Protein AF-A0A2R6FRI7-F1 (afdb_monomer_lite)

Structure (mmCIF, N/CA/C/O backbone):
data_AF-A0A2R6FRI7-F1
#
_entry.id   AF-A0A2R6FRI7-F1
#
loop_
_atom_site.group_PDB
_atom_site.id
_atom_site.type_symbol
_atom_site.label_atom_id
_atom_site.label_alt_id
_atom_site.label_comp_id
_atom_site.label_asym_id
_atom_site.label_entity_id
_atom_site.label_seq_id
_atom_site.pdbx_PDB_ins_code
_atom_site.Cartn_x
_atom_site.Cartn_y
_atom_site.Cartn_z
_atom_site.occupancy
_atom_site.B_iso_or_equiv
_atom_site.auth_seq_id
_atom_site.auth_comp_id
_atom_site.auth_asym_id
_atom_site.auth_atom_id
_atom_site.pdbx_PDB_model_num
ATOM 1 N N . SER A 1 1 ? -1.379 -9.293 3.338 1.00 85.62 1 SER A N 1
ATOM 2 C CA . SER A 1 1 ? -1.883 -10.219 4.378 1.00 85.62 1 SER A CA 1
ATOM 3 C C . SER A 1 1 ? -1.896 -11.661 3.880 1.00 85.62 1 SER A C 1
ATOM 5 O O . SER A 1 1 ? -2.093 -11.879 2.683 1.00 85.62 1 SER A O 1
ATOM 7 N N . TYR A 1 2 ? -1.688 -12.625 4.781 1.00 93.94 2 TYR A N 1
ATOM 8 C CA . TYR A 1 2 ? -1.823 -14.070 4.531 1.00 93.94 2 TYR A CA 1
ATOM 9 C C . TYR A 1 2 ? -3.292 -14.485 4.316 1.00 93.94 2 TYR A C 1
ATOM 11 O O . TYR A 1 2 ? -4.184 -13.649 4.462 1.00 93.94 2 TYR A O 1
ATOM 19 N N . ALA A 1 3 ? -3.543 -15.723 3.876 1.00 95.88 3 ALA A N 1
ATOM 20 C CA . ALA A 1 3 ? -4.892 -16.208 3.560 1.00 95.88 3 ALA A CA 1
ATOM 21 C C . ALA A 1 3 ? -5.776 -16.358 4.810 1.00 95.88 3 ALA A C 1
ATOM 23 O O . ALA A 1 3 ? -6.921 -15.916 4.792 1.00 95.88 3 ALA A O 1
ATOM 24 N N . ASP A 1 4 ? -5.216 -16.870 5.902 1.00 96.69 4 ASP A N 1
ATOM 25 C CA . ASP A 1 4 ? -5.830 -16.929 7.233 1.00 96.69 4 ASP A CA 1
ATOM 26 C C . ASP A 1 4 ? -6.312 -15.554 7.728 1.00 96.69 4 ASP A C 1
ATOM 28 O O . ASP A 1 4 ? -7.434 -15.419 8.205 1.00 96.69 4 ASP A O 1
ATOM 32 N N . LEU A 1 5 ? -5.523 -14.496 7.533 1.00 96.38 5 LEU A N 1
ATOM 33 C CA . LEU A 1 5 ? -5.906 -13.144 7.930 1.00 96.38 5 LEU A CA 1
ATOM 34 C C . LEU A 1 5 ? -7.064 -12.607 7.078 1.00 96.38 5 LEU A C 1
ATOM 36 O O . LEU A 1 5 ? -7.923 -11.889 7.580 1.00 96.38 5 LEU A O 1
ATOM 40 N N . LYS A 1 6 ? -7.128 -12.975 5.792 1.00 97.75 6 LYS A N 1
ATOM 41 C CA . LYS A 1 6 ? -8.289 -12.649 4.945 1.00 97.75 6 LYS A CA 1
ATOM 42 C C . LYS A 1 6 ? -9.534 -13.401 5.402 1.00 97.75 6 LYS A C 1
ATOM 44 O O . LYS A 1 6 ? -10.616 -12.819 5.414 1.00 97.75 6 LYS A O 1
ATOM 49 N N . ALA A 1 7 ? -9.375 -14.669 5.775 1.00 97.94 7 ALA A N 1
ATOM 50 C CA . ALA A 1 7 ? -10.452 -15.479 6.321 1.00 97.94 7 ALA A CA 1
ATOM 51 C C . ALA A 1 7 ? -10.994 -14.871 7.622 1.00 97.94 7 ALA A C 1
ATOM 53 O O . ALA A 1 7 ? -12.198 -14.652 7.727 1.00 97.94 7 ALA A O 1
ATOM 54 N N . PHE A 1 8 ? -10.109 -14.471 8.539 1.00 97.19 8 PHE A N 1
ATOM 55 C CA . PHE A 1 8 ? -10.471 -13.750 9.760 1.00 97.19 8 PHE A CA 1
ATOM 56 C C . PHE A 1 8 ? -11.281 -12.478 9.463 1.00 97.19 8 PHE A C 1
ATOM 58 O O . PHE A 1 8 ? -12.346 -12.280 10.045 1.00 97.19 8 PHE A O 1
ATOM 65 N N . CYS A 1 9 ? -10.839 -11.639 8.514 1.00 96.62 9 CYS A N 1
ATOM 66 C CA . CYS A 1 9 ? -11.610 -10.460 8.104 1.00 96.62 9 CYS A CA 1
ATOM 67 C C . CYS A 1 9 ? -13.027 -10.839 7.642 1.00 96.62 9 CYS A C 1
ATOM 69 O O . CYS A 1 9 ? -13.987 -10.172 8.025 1.00 96.62 9 CYS A O 1
ATOM 71 N N . ALA A 1 10 ? -13.181 -11.916 6.862 1.00 96.62 10 ALA A N 1
ATOM 72 C CA . ALA A 1 10 ? -14.491 -12.369 6.399 1.00 96.62 10 ALA A CA 1
ATOM 73 C C . ALA A 1 10 ? -15.404 -12.821 7.550 1.00 96.62 10 ALA A C 1
ATOM 75 O O . ALA A 1 10 ? -16.587 -12.458 7.557 1.00 96.62 10 ALA A O 1
ATOM 76 N N . GLU A 1 11 ? -14.859 -13.580 8.506 1.00 96.75 11 GLU A N 1
ATOM 77 C CA . GLU A 1 11 ? -15.564 -14.077 9.697 1.00 96.75 11 GLU A CA 1
ATOM 78 C C . GLU A 1 11 ? -16.097 -12.942 10.572 1.00 96.75 11 GLU A C 1
ATOM 80 O O . GLU A 1 11 ? -17.202 -13.045 11.100 1.00 96.75 11 GLU A O 1
ATOM 85 N N . GLN A 1 12 ? -15.349 -11.840 10.675 1.00 95.62 12 GLN A N 1
ATOM 86 C CA . GLN A 1 12 ? -15.768 -10.643 11.411 1.00 95.62 12 GLN A CA 1
ATOM 87 C C . GLN A 1 12 ? -16.693 -9.717 10.596 1.00 95.62 12 GLN A C 1
ATOM 89 O O . GLN A 1 12 ? -16.981 -8.604 11.021 1.00 95.62 12 GLN A O 1
ATOM 94 N N . GLY A 1 13 ? -17.157 -10.142 9.414 1.00 95.19 13 GLY A N 1
ATOM 95 C CA . GLY A 1 13 ? -18.029 -9.337 8.544 1.00 95.19 13 GLY A CA 1
ATOM 96 C C . GLY A 1 13 ? -17.303 -8.292 7.686 1.00 95.19 13 GLY A C 1
ATOM 97 O O . GLY A 1 13 ? -17.941 -7.641 6.858 1.00 95.19 13 GLY A O 1
ATOM 98 N N . GLY A 1 14 ? -15.981 -8.178 7.822 1.00 96.25 14 GLY A N 1
ATOM 99 C CA . GLY A 1 14 ? -15.129 -7.267 7.063 1.00 96.25 14 GLY A CA 1
ATOM 100 C C . GLY A 1 14 ? -14.728 -7.788 5.679 1.00 96.25 14 GLY A C 1
ATOM 101 O O . GLY A 1 14 ? -15.308 -8.733 5.133 1.00 96.25 14 GLY A O 1
ATOM 102 N N . LEU A 1 15 ? -13.713 -7.152 5.098 1.00 97.19 15 LEU A N 1
ATOM 103 C CA . LEU A 1 15 ? -13.219 -7.413 3.744 1.00 97.19 15 LEU A CA 1
ATOM 104 C C . LEU A 1 15 ? -11.714 -7.137 3.636 1.00 97.19 15 LEU A C 1
ATOM 106 O O . LEU A 1 15 ? -11.086 -6.677 4.588 1.00 97.19 15 LEU A O 1
ATOM 110 N N . VAL A 1 16 ? -11.124 -7.444 2.480 1.00 97.75 16 VAL A N 1
ATOM 111 C CA . VAL A 1 16 ? -9.744 -7.041 2.153 1.00 97.75 16 VAL A CA 1
ATOM 112 C C . VAL A 1 16 ? -9.738 -5.731 1.379 1.00 97.75 16 VAL A C 1
ATOM 114 O O . VAL A 1 16 ? -10.709 -5.410 0.718 1.00 97.75 16 VAL A O 1
ATOM 117 N N . CYS A 1 17 ? -8.641 -4.986 1.393 1.00 97.38 17 CYS A N 1
ATOM 118 C CA . CYS A 1 17 ? -8.491 -3.814 0.534 1.00 97.38 17 CYS A CA 1
ATOM 119 C C . CYS A 1 17 ? -7.072 -3.720 -0.027 1.00 97.38 17 CYS A C 1
ATOM 121 O O . CYS A 1 17 ? -6.171 -4.473 0.357 1.00 97.38 17 CYS A O 1
ATOM 123 N N . THR A 1 18 ? -6.888 -2.792 -0.955 1.00 96.62 18 THR A N 1
ATOM 124 C CA . THR A 1 18 ? -5.591 -2.352 -1.461 1.00 96.62 18 THR A CA 1
ATOM 125 C C . THR A 1 18 ? -5.450 -0.847 -1.239 1.00 96.62 18 THR A C 1
ATOM 127 O O . THR A 1 18 ? -6.415 -0.149 -0.908 1.00 96.62 18 THR A O 1
ATOM 130 N N . SER A 1 19 ? -4.259 -0.305 -1.495 1.00 94.62 19 SER A N 1
ATOM 131 C CA . SER A 1 19 ? -4.020 1.139 -1.413 1.00 94.62 19 SER A CA 1
ATOM 132 C C . SER A 1 19 ? -4.909 1.977 -2.346 1.00 94.62 19 SER A C 1
ATOM 134 O O . SER A 1 19 ? -5.065 3.173 -2.119 1.00 94.62 19 SER A O 1
ATOM 136 N N . SER A 1 20 ? -5.539 1.381 -3.368 1.00 94.69 20 SER A N 1
ATOM 137 C CA . SER A 1 20 ? -6.455 2.094 -4.268 1.00 94.69 20 SER A CA 1
ATOM 138 C C . SER A 1 20 ? -7.886 2.226 -3.732 1.00 94.69 20 SER A C 1
ATOM 140 O O . SER A 1 20 ? -8.596 3.141 -4.148 1.00 94.69 20 SER A O 1
ATOM 142 N N . ASN A 1 21 ? -8.338 1.348 -2.828 1.00 96.06 21 ASN A N 1
ATOM 143 C CA . ASN A 1 21 ? -9.731 1.321 -2.353 1.00 96.06 21 ASN A CA 1
ATOM 144 C C . ASN A 1 21 ? -9.902 1.288 -0.822 1.00 96.06 21 ASN A C 1
ATOM 146 O O . ASN A 1 21 ? -11.026 1.133 -0.357 1.00 96.06 21 ASN A O 1
ATOM 150 N N . ALA A 1 22 ? -8.840 1.505 -0.037 1.00 97.12 22 ALA A N 1
ATOM 151 C CA . ALA A 1 22 ? -8.907 1.513 1.432 1.00 97.12 22 ALA A CA 1
ATOM 152 C C . ALA A 1 22 ? -9.998 2.445 2.009 1.00 97.12 22 ALA A C 1
ATOM 154 O O . ALA A 1 22 ? -10.731 2.045 2.905 1.00 97.12 22 ALA A O 1
ATOM 155 N N . HIS A 1 23 ? -10.186 3.644 1.448 1.00 95.88 23 HIS A N 1
ATOM 156 C CA . HIS A 1 23 ? -11.265 4.561 1.858 1.00 95.88 23 HIS A CA 1
ATOM 157 C C . HIS A 1 23 ? -12.670 3.949 1.729 1.00 95.88 23 HIS A C 1
ATOM 159 O O . HIS A 1 23 ? -13.472 4.070 2.647 1.00 95.88 23 HIS A O 1
ATOM 165 N N . LYS A 1 24 ? -12.944 3.210 0.647 1.00 97.12 24 LYS A N 1
ATOM 166 C CA . LYS A 1 24 ? -14.218 2.495 0.481 1.00 97.12 24 LYS A CA 1
ATOM 167 C C . LYS A 1 24 ? -14.375 1.353 1.482 1.00 97.12 24 LYS A C 1
ATOM 169 O O . LYS A 1 24 ? -15.483 1.043 1.899 1.00 97.12 24 LYS A O 1
ATOM 174 N N . ALA A 1 25 ? -13.270 0.715 1.870 1.00 97.12 25 ALA A N 1
ATOM 175 C CA . ALA A 1 25 ? -13.287 -0.320 2.899 1.00 97.12 25 ALA A CA 1
ATOM 176 C C . ALA A 1 25 ? -13.675 0.249 4.273 1.00 97.12 25 ALA A C 1
ATOM 178 O O . ALA A 1 25 ? -14.418 -0.401 5.004 1.00 97.12 25 ALA A O 1
ATOM 179 N N . PHE A 1 26 ? -13.216 1.463 4.601 1.00 96.88 26 PHE A N 1
ATOM 180 C CA . PHE A 1 26 ? -13.638 2.182 5.807 1.00 96.88 26 PHE A CA 1
ATOM 181 C C . PHE A 1 26 ? -15.126 2.537 5.735 1.00 96.88 26 PHE A C 1
ATOM 183 O O . PHE A 1 26 ? -15.857 2.242 6.675 1.00 96.88 26 PHE A O 1
ATOM 190 N N . GLU A 1 27 ? -15.589 3.094 4.610 1.00 95.69 27 GLU A N 1
ATOM 191 C CA . GLU A 1 27 ? -17.014 3.387 4.381 1.00 95.69 27 GLU A CA 1
ATOM 192 C C . GLU A 1 27 ? -17.881 2.133 4.595 1.00 95.69 27 GLU A C 1
ATOM 194 O O . GLU A 1 27 ? -18.802 2.153 5.409 1.00 95.69 27 GLU A O 1
ATOM 199 N N . TYR A 1 28 ? -17.524 1.007 3.965 1.00 95.88 28 TYR A N 1
ATOM 200 C CA . TYR A 1 28 ? -18.208 -0.276 4.157 1.00 95.88 28 TYR A CA 1
ATOM 201 C C . TYR A 1 28 ? -18.225 -0.714 5.629 1.00 95.88 28 TYR A C 1
ATOM 203 O O . TYR A 1 28 ? -19.250 -1.176 6.135 1.00 95.88 28 TYR A O 1
ATOM 211 N N . ALA A 1 29 ? -17.093 -0.598 6.326 1.00 95.38 29 ALA A N 1
ATOM 212 C CA . ALA A 1 29 ? -16.977 -1.046 7.707 1.00 95.38 29 ALA A CA 1
ATOM 213 C C . ALA A 1 29 ? -17.863 -0.225 8.658 1.00 95.38 29 ALA A C 1
ATOM 215 O O . ALA A 1 29 ? -18.498 -0.809 9.531 1.00 95.38 29 ALA A O 1
ATOM 216 N N . PHE A 1 30 ? -17.989 1.088 8.445 1.00 94.75 30 PHE A N 1
ATOM 217 C CA . PHE A 1 30 ? -18.886 1.947 9.228 1.00 94.75 30 PHE A CA 1
ATOM 218 C C . PHE A 1 30 ? -20.366 1.814 8.847 1.00 94.75 30 PHE A C 1
ATOM 220 O O . PHE A 1 30 ? -21.244 2.094 9.661 1.00 94.75 30 PHE A O 1
ATOM 227 N N . GLU A 1 31 ? -20.677 1.377 7.626 1.00 93.75 31 GLU A N 1
ATOM 228 C CA . GLU A 1 31 ? -22.057 1.069 7.232 1.00 93.75 31 GLU A CA 1
ATOM 229 C C . GLU A 1 31 ? -22.556 -0.263 7.809 1.00 93.75 31 GLU A C 1
ATOM 231 O O . GLU A 1 31 ? -23.760 -0.446 8.011 1.00 93.75 31 GLU A O 1
ATOM 236 N N . THR A 1 32 ? -21.645 -1.209 8.048 1.00 91.06 32 THR A N 1
ATOM 237 C CA . THR A 1 32 ? -21.980 -2.597 8.407 1.00 91.06 32 THR A CA 1
ATOM 238 C C . THR A 1 32 ? -21.638 -2.971 9.847 1.00 91.06 32 THR A C 1
ATOM 240 O O . THR A 1 32 ? -22.176 -3.959 10.354 1.00 91.06 32 THR A O 1
ATOM 243 N N . GLY A 1 33 ? -20.792 -2.193 10.519 1.00 89.44 33 GLY A N 1
ATOM 244 C CA . GLY A 1 33 ? -20.340 -2.427 11.884 1.00 89.44 33 GLY A CA 1
ATOM 245 C C . GLY A 1 33 ? -20.108 -1.131 12.659 1.00 89.44 33 GLY A C 1
ATOM 246 O O . GLY A 1 33 ? -20.427 -0.041 12.195 1.00 89.44 33 GLY A O 1
ATOM 247 N N . ASP A 1 34 ? -19.567 -1.274 13.870 1.00 87.25 34 ASP A N 1
ATOM 248 C CA . ASP A 1 34 ? -19.393 -0.151 14.799 1.00 87.25 34 ASP A CA 1
ATOM 249 C C . ASP A 1 34 ? -17.991 0.478 14.737 1.00 87.25 34 ASP A C 1
ATOM 251 O O . ASP A 1 34 ? -17.830 1.641 15.091 1.00 87.25 34 ASP A O 1
ATOM 255 N N . LYS A 1 35 ? -16.963 -0.297 14.351 1.00 93.56 35 LYS A N 1
ATOM 256 C CA . LYS A 1 35 ? -15.542 0.093 14.413 1.00 93.56 35 LYS A CA 1
ATOM 257 C C . LYS A 1 35 ? -14.728 -0.552 13.295 1.00 93.56 35 LYS A C 1
ATOM 259 O O . LYS A 1 35 ? -15.090 -1.614 12.786 1.00 93.56 35 LYS A O 1
ATOM 264 N N . VAL A 1 36 ? -13.585 0.046 12.974 1.00 97.12 36 VAL A N 1
ATOM 265 C CA . VAL A 1 36 ? -12.616 -0.464 11.997 1.00 97.12 36 VAL A CA 1
ATOM 266 C C . VAL A 1 36 ? -11.398 -1.015 12.726 1.00 97.12 36 VAL A C 1
ATOM 268 O O . VAL A 1 36 ? -10.704 -0.273 13.406 1.00 97.12 36 VAL A O 1
ATOM 271 N N . LEU A 1 37 ? -11.089 -2.300 12.542 1.00 96.94 37 LEU A N 1
ATOM 272 C CA . LEU A 1 37 ? -9.759 -2.847 12.828 1.00 96.94 37 LEU A CA 1
ATOM 273 C C . LEU A 1 37 ? -8.996 -2.970 11.506 1.00 96.94 37 LEU A C 1
ATOM 275 O O . LEU A 1 37 ? -9.323 -3.825 10.680 1.00 96.94 37 LEU A O 1
ATOM 279 N N . PHE A 1 38 ? -7.996 -2.116 11.297 1.00 97.81 38 PHE A N 1
ATOM 280 C CA . PHE A 1 38 ? -7.230 -2.049 10.057 1.00 97.81 38 PHE A CA 1
ATOM 281 C C . PHE A 1 38 ? -5.863 -2.719 10.194 1.00 97.81 38 PHE A C 1
ATOM 283 O O . PHE A 1 38 ? -5.101 -2.450 11.123 1.00 97.81 38 PHE A O 1
ATOM 290 N N . LEU A 1 39 ? -5.557 -3.608 9.249 1.00 96.50 39 LEU A N 1
ATOM 291 C CA . LEU A 1 39 ? -4.407 -4.505 9.294 1.00 96.50 39 LEU A CA 1
ATOM 292 C C . LEU A 1 39 ? -3.769 -4.656 7.900 1.00 96.50 39 LEU A C 1
ATOM 294 O O . LEU A 1 39 ? -4.490 -4.728 6.903 1.00 96.50 39 LEU A O 1
ATOM 298 N N . PRO A 1 40 ? -2.447 -4.884 7.802 1.00 95.88 40 PRO A N 1
ATOM 299 C CA . PRO A 1 40 ? -1.453 -4.737 8.862 1.00 95.88 40 PRO A CA 1
ATOM 300 C C . PRO A 1 40 ? -0.779 -3.357 8.857 1.00 95.88 40 PRO A C 1
ATOM 302 O O . PRO A 1 40 ? 0.026 -3.116 9.739 1.00 95.88 40 PRO A O 1
ATOM 305 N N . ASP A 1 41 ? -1.014 -2.520 7.842 1.00 97.38 41 ASP A N 1
ATOM 306 C CA . ASP A 1 41 ? -0.236 -1.300 7.607 1.00 97.38 41 ASP A CA 1
ATOM 307 C C . ASP A 1 41 ? -0.901 -0.080 8.255 1.00 97.38 41 ASP A C 1
ATOM 309 O O . ASP A 1 41 ? -1.962 0.373 7.810 1.00 97.38 41 ASP A O 1
ATOM 313 N N . LYS A 1 42 ? -0.280 0.443 9.314 1.00 97.62 42 LYS A N 1
ATOM 314 C CA . LYS A 1 42 ? -0.788 1.589 10.062 1.00 97.62 42 LYS A CA 1
ATOM 315 C C . LYS A 1 42 ? -0.773 2.873 9.255 1.00 97.62 42 LYS A C 1
ATOM 317 O O . LYS A 1 42 ? -1.719 3.636 9.365 1.00 97.62 42 LYS A O 1
ATOM 322 N N . HIS A 1 43 ? 0.225 3.088 8.400 1.00 98.31 43 HIS A N 1
ATOM 323 C CA . HIS A 1 43 ? 0.335 4.323 7.620 1.00 98.31 43 HIS A CA 1
ATOM 324 C C . HIS A 1 43 ? -0.771 4.412 6.580 1.00 98.31 43 HIS A C 1
ATOM 326 O O . HIS A 1 43 ? -1.414 5.449 6.444 1.00 98.31 43 HIS A O 1
ATOM 332 N N . LEU A 1 44 ? -1.072 3.311 5.888 1.00 98.31 44 LEU A N 1
ATOM 333 C CA . LEU A 1 44 ? -2.209 3.267 4.975 1.00 98.31 44 LEU A CA 1
ATOM 334 C C . LEU A 1 44 ? -3.527 3.524 5.716 1.00 98.31 44 LEU A C 1
ATOM 336 O O . LEU A 1 44 ? -4.380 4.251 5.203 1.00 98.31 44 LEU A O 1
ATOM 340 N N . GLY A 1 45 ? -3.696 2.945 6.907 1.00 98.12 45 GLY A N 1
ATOM 341 C CA . GLY A 1 45 ? -4.875 3.166 7.741 1.00 98.12 45 GLY A CA 1
ATOM 342 C C . GLY A 1 45 ? -4.999 4.614 8.224 1.00 98.12 45 GLY A C 1
ATOM 343 O O . GLY A 1 45 ? -6.050 5.225 8.047 1.00 98.12 45 GLY A O 1
ATOM 344 N N . GLU A 1 46 ? -3.916 5.186 8.746 1.00 98.44 46 GLU A N 1
ATOM 345 C CA . GLU A 1 46 ? -3.822 6.571 9.210 1.00 98.44 46 GLU A CA 1
ATOM 346 C C . GLU A 1 46 ? -4.115 7.547 8.068 1.00 98.44 46 GLU A C 1
ATOM 348 O O . GLU A 1 46 ? -5.033 8.360 8.156 1.00 98.44 46 GLU A O 1
ATOM 353 N N . ASN A 1 47 ? -3.415 7.422 6.940 1.00 98.25 47 ASN A N 1
ATOM 354 C CA . ASN A 1 47 ? -3.627 8.287 5.781 1.00 98.25 47 ASN A CA 1
ATOM 355 C C . ASN A 1 47 ? -5.046 8.151 5.199 1.00 98.25 47 ASN A C 1
ATOM 357 O O . ASN A 1 47 ? -5.595 9.117 4.662 1.00 98.25 47 ASN A O 1
ATOM 361 N N . THR A 1 48 ? -5.665 6.973 5.319 1.00 97.94 48 THR A N 1
ATOM 362 C CA . THR A 1 48 ? -7.071 6.769 4.942 1.00 97.94 48 THR A CA 1
ATOM 363 C C . THR A 1 48 ? -8.018 7.487 5.904 1.00 97.94 48 THR A C 1
ATOM 365 O O . THR A 1 48 ? -8.943 8.156 5.446 1.00 97.94 48 THR A O 1
ATOM 368 N N . ALA A 1 49 ? -7.771 7.415 7.211 1.00 97.81 49 ALA A N 1
ATOM 369 C CA . ALA A 1 49 ? -8.552 8.119 8.224 1.00 97.81 49 ALA A CA 1
ATOM 370 C C . ALA A 1 49 ? -8.466 9.647 8.056 1.00 97.81 49 ALA A C 1
ATOM 372 O O . ALA A 1 49 ? -9.501 10.311 8.016 1.00 97.81 49 ALA A O 1
ATOM 373 N N . TYR A 1 50 ? -7.269 10.195 7.820 1.00 97.44 50 TYR A N 1
ATOM 374 C CA . TYR A 1 50 ? -7.079 11.615 7.486 1.00 97.44 50 TYR A CA 1
ATOM 375 C C . TYR A 1 50 ? -7.862 12.033 6.236 1.00 97.44 50 TYR A C 1
ATOM 377 O O . TYR A 1 50 ? -8.480 13.096 6.200 1.00 97.44 50 TYR A O 1
ATOM 385 N N . ARG A 1 51 ? -7.884 11.191 5.195 1.00 95.00 51 ARG A N 1
ATOM 386 C CA . ARG A 1 51 ? -8.664 11.462 3.977 1.00 95.00 51 ARG A CA 1
ATOM 387 C C . ARG A 1 51 ? -10.171 11.550 4.251 1.00 95.00 51 ARG A C 1
ATOM 389 O O . ARG A 1 51 ? -10.871 12.254 3.523 1.00 95.00 51 ARG A O 1
ATOM 396 N N . LEU A 1 52 ? -10.659 10.830 5.256 1.00 95.44 52 LEU A N 1
ATOM 397 C CA . LEU A 1 52 ? -12.064 10.815 5.662 1.00 95.44 52 LEU A CA 1
ATOM 398 C C . LEU A 1 52 ? -12.387 11.844 6.761 1.00 95.44 52 LEU A C 1
ATOM 400 O O . LEU A 1 52 ? -13.557 11.993 7.105 1.00 95.44 52 LEU A O 1
ATOM 404 N N . GLY A 1 53 ? -11.391 12.578 7.274 1.00 96.56 53 GLY A N 1
ATOM 405 C CA . GLY A 1 53 ? -11.561 13.529 8.378 1.00 96.56 53 GLY A CA 1
ATOM 406 C C . GLY A 1 53 ? -11.843 12.847 9.720 1.00 96.56 53 GLY A C 1
ATOM 407 O O . GLY A 1 53 ? -12.683 13.323 10.482 1.00 96.56 53 GLY A O 1
ATOM 408 N N . MET A 1 54 ? -11.226 11.684 9.950 1.00 96.56 54 MET A N 1
ATOM 409 C CA . MET A 1 54 ? -11.396 10.847 11.144 1.00 96.56 54 MET A CA 1
ATOM 410 C C . MET A 1 54 ? -10.079 10.659 11.912 1.00 96.56 54 MET A C 1
ATOM 412 O O . MET A 1 54 ? -9.882 9.648 12.578 1.00 96.56 54 MET A O 1
ATOM 416 N N . GLU A 1 55 ? -9.147 11.602 11.794 1.00 96.38 55 GLU A N 1
ATOM 417 C CA . GLU A 1 55 ? -7.826 11.530 12.425 1.00 96.38 55 GLU A CA 1
ATOM 418 C C . GLU A 1 55 ? -7.877 11.462 13.959 1.00 96.38 55 GLU A C 1
ATOM 420 O O . GLU A 1 55 ? -7.053 10.788 14.574 1.00 96.38 55 GLU A O 1
ATOM 425 N N . ASP A 1 56 ? -8.881 12.093 14.571 1.00 97.12 56 ASP A N 1
ATOM 426 C CA . ASP A 1 56 ? -9.078 12.096 16.024 1.00 97.12 56 ASP A CA 1
ATOM 427 C C . ASP A 1 56 ? -9.627 10.756 16.557 1.00 97.12 56 ASP A C 1
ATOM 429 O O . ASP A 1 56 ? -9.614 10.524 17.763 1.00 97.12 56 ASP A O 1
ATOM 433 N N . GLU A 1 57 ? -10.082 9.865 15.669 1.00 96.81 57 GLU A N 1
ATOM 434 C CA . GLU A 1 57 ? -10.695 8.572 16.003 1.00 96.81 57 GLU A CA 1
ATOM 435 C C . GLU A 1 57 ? -9.712 7.396 15.888 1.00 96.81 57 GLU A C 1
ATOM 437 O O . GLU A 1 57 ? -10.120 6.233 15.847 1.00 96.81 57 GLU A O 1
ATOM 442 N N . ILE A 1 58 ? -8.411 7.678 15.786 1.00 97.69 58 ILE A N 1
ATOM 443 C CA . ILE A 1 58 ? -7.370 6.672 15.569 1.00 97.69 58 ILE A CA 1
ATOM 444 C C . ILE A 1 58 ? -6.758 6.205 16.896 1.00 97.69 58 ILE A C 1
ATOM 446 O O . ILE A 1 58 ? -6.283 6.996 17.711 1.00 97.69 58 ILE A O 1
ATOM 450 N N . ALA A 1 59 ? -6.626 4.888 17.057 1.00 97.25 59 ALA A N 1
ATOM 451 C CA . ALA A 1 59 ? -5.724 4.278 18.024 1.00 97.25 59 ALA A CA 1
ATOM 452 C C . ALA A 1 59 ? -4.830 3.217 17.382 1.00 97.25 59 ALA A C 1
ATOM 454 O O . ALA A 1 59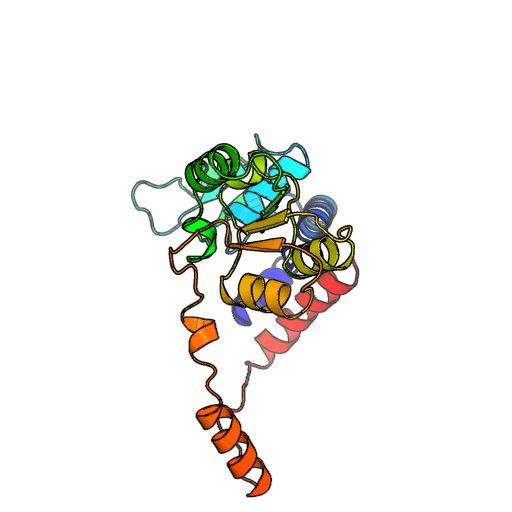 ? -5.306 2.206 16.873 1.00 97.25 59 ALA A O 1
ATOM 455 N N . GLU A 1 60 ? -3.517 3.417 17.475 1.00 96.44 60 GLU A N 1
ATOM 456 C CA . GLU A 1 60 ? -2.537 2.370 17.188 1.00 96.44 60 GLU A CA 1
ATOM 457 C C . GLU A 1 60 ? -2.550 1.299 18.290 1.00 96.44 60 GLU A C 1
ATOM 459 O O . GLU A 1 60 ? -2.664 1.619 19.482 1.00 96.44 60 GLU A O 1
ATOM 464 N N . TRP A 1 61 ? -2.435 0.035 17.885 1.00 96.50 61 TRP A N 1
ATOM 465 C CA . TRP A 1 61 ? -2.419 -1.119 18.770 1.00 96.50 61 TRP A CA 1
ATOM 466 C C . TRP A 1 61 ? -1.301 -2.097 18.411 1.00 96.50 61 TRP A C 1
ATOM 468 O O . TRP A 1 61 ? -1.313 -2.720 17.345 1.00 96.50 61 TRP A O 1
ATOM 478 N N . ASP A 1 62 ? -0.379 -2.267 19.358 1.00 95.44 62 ASP A N 1
ATOM 479 C CA . ASP A 1 62 ? 0.592 -3.354 19.402 1.00 95.44 62 ASP A CA 1
ATOM 480 C C . ASP A 1 62 ? 0.216 -4.300 20.562 1.00 95.44 62 ASP A C 1
ATOM 482 O O . ASP A 1 62 ? 0.383 -3.938 21.730 1.00 95.44 62 ASP A O 1
ATOM 486 N N . PRO A 1 63 ? -0.300 -5.513 20.291 1.00 90.69 63 PRO A N 1
ATOM 487 C CA . PRO A 1 63 ? -0.630 -6.475 21.343 1.00 90.69 63 PRO A CA 1
ATOM 488 C C . PRO A 1 63 ? 0.601 -7.113 22.008 1.00 90.69 63 PRO A C 1
ATOM 490 O O . PRO A 1 63 ? 0.448 -7.894 22.951 1.00 90.69 63 PRO A O 1
ATOM 493 N N . TRP A 1 64 ? 1.805 -6.858 21.495 1.00 93.19 64 TRP A N 1
ATOM 494 C CA . TRP A 1 64 ? 3.062 -7.409 21.993 1.00 93.19 64 TRP A CA 1
ATOM 495 C C . TRP A 1 64 ? 3.891 -6.407 22.796 1.00 93.19 64 TRP A C 1
ATOM 497 O O . TRP A 1 64 ? 4.841 -6.839 23.457 1.00 93.19 64 TRP A O 1
ATOM 507 N N . ASP A 1 65 ? 3.532 -5.122 22.789 1.00 94.00 65 ASP A N 1
ATOM 508 C CA . ASP A 1 65 ? 4.163 -4.110 23.631 1.00 94.00 65 ASP A CA 1
ATOM 509 C C . ASP A 1 65 ? 3.645 -4.215 25.080 1.00 94.00 65 ASP A C 1
ATOM 511 O O . ASP A 1 65 ? 2.480 -3.912 25.348 1.00 94.00 65 ASP A O 1
ATOM 515 N N . PRO A 1 66 ? 4.482 -4.626 26.056 1.00 90.56 66 PRO A N 1
ATOM 516 C CA . PRO A 1 66 ? 4.069 -4.701 27.456 1.00 90.56 66 PRO A CA 1
ATOM 517 C C . PRO A 1 66 ? 3.807 -3.328 28.095 1.00 90.56 66 PRO A C 1
ATOM 519 O O . PRO A 1 66 ? 3.233 -3.279 29.182 1.00 90.56 66 PRO A O 1
ATOM 522 N N . GLU A 1 67 ? 4.267 -2.239 27.474 1.00 93.38 67 GLU A N 1
ATOM 523 C CA . GLU A 1 67 ? 4.018 -0.856 27.894 1.00 93.38 67 GLU A CA 1
ATOM 524 C C . GLU A 1 67 ? 2.931 -0.179 27.032 1.00 93.38 67 GLU A C 1
ATOM 526 O O . GLU A 1 67 ? 2.620 0.996 27.245 1.00 93.38 67 GLU A O 1
ATOM 531 N N . GLY A 1 68 ? 2.342 -0.926 26.089 1.00 90.06 68 GLY A N 1
ATOM 532 C CA . GLY A 1 68 ? 1.323 -0.465 25.154 1.00 90.06 68 GLY A CA 1
ATOM 533 C C . GLY A 1 68 ? -0.069 -0.310 25.775 1.00 90.06 68 GLY A C 1
ATOM 534 O O . GLY A 1 68 ? -0.315 -0.624 26.940 1.00 90.06 68 GLY A O 1
ATOM 535 N N . LYS A 1 69 ? -1.011 0.194 24.969 1.00 92.44 69 LYS A N 1
ATOM 536 C CA . LYS A 1 69 ? -2.413 0.366 25.377 1.00 92.44 69 LYS A CA 1
ATOM 537 C C . LYS A 1 69 ? -3.107 -0.989 25.517 1.00 92.44 69 LYS A C 1
ATOM 539 O O . LYS A 1 69 ? -3.011 -1.842 24.632 1.00 92.44 69 LYS A O 1
ATOM 544 N N . GLU A 1 70 ? -3.897 -1.151 26.574 1.00 93.25 70 GLU A N 1
ATOM 545 C CA . GLU A 1 70 ? -4.763 -2.319 26.721 1.00 93.25 70 GLU A CA 1
ATOM 546 C C . GLU A 1 70 ? -5.868 -2.311 25.655 1.00 93.25 70 GLU A C 1
ATOM 548 O O . GLU A 1 70 ? -6.376 -1.257 25.262 1.00 93.25 70 GLU A O 1
ATOM 553 N N . ALA A 1 71 ? -6.320 -3.496 25.232 1.00 92.25 71 ALA A N 1
ATOM 554 C CA . ALA A 1 71 ? -7.367 -3.613 24.212 1.00 92.25 71 ALA A CA 1
ATOM 555 C C . ALA A 1 71 ? -8.650 -2.847 24.590 1.00 92.25 71 ALA A C 1
ATOM 557 O O . ALA A 1 71 ? -9.325 -2.312 23.718 1.00 92.25 71 ALA A O 1
ATOM 558 N N . ALA A 1 72 ? -8.969 -2.760 25.887 1.00 94.00 72 ALA A N 1
ATOM 559 C CA . ALA A 1 72 ? -10.126 -2.020 26.387 1.00 94.00 72 ALA A CA 1
ATOM 560 C C . ALA A 1 72 ? -10.019 -0.495 26.192 1.00 94.00 72 ALA A C 1
ATOM 562 O O . ALA A 1 72 ? -11.049 0.152 26.048 1.00 94.00 72 ALA A O 1
ATOM 563 N N . GLU A 1 73 ? -8.806 0.063 26.182 1.00 94.31 73 GLU A N 1
ATOM 564 C CA . GLU A 1 73 ? -8.556 1.494 25.950 1.00 94.31 73 GLU A CA 1
ATOM 565 C C . GLU A 1 73 ? -8.557 1.810 24.451 1.00 94.31 73 GLU A C 1
ATOM 567 O O . GLU A 1 73 ? -9.108 2.810 24.003 1.00 94.31 73 GLU A O 1
ATOM 572 N N . VAL A 1 74 ? -7.965 0.927 23.645 1.00 94.56 74 VAL A N 1
ATOM 573 C CA . VAL A 1 74 ? -7.874 1.097 22.190 1.00 94.56 74 VAL A CA 1
ATOM 574 C C . VAL A 1 74 ? -9.261 1.157 21.548 1.00 94.56 74 VAL A C 1
ATOM 576 O O . VAL A 1 74 ? -9.518 2.041 20.731 1.00 94.56 74 VAL A O 1
ATOM 579 N N . VAL A 1 75 ? -10.171 0.265 21.957 1.00 94.31 75 VAL A N 1
ATOM 580 C CA . VAL A 1 75 ? -11.537 0.186 21.409 1.00 94.31 75 VAL A CA 1
ATOM 581 C C . VAL A 1 75 ? -12.437 1.356 21.809 1.00 94.31 75 VAL A C 1
ATOM 583 O O . VAL A 1 75 ? -13.583 1.399 21.370 1.00 94.31 75 VAL A O 1
ATOM 586 N N . GLU A 1 76 ? -11.970 2.311 22.618 1.00 95.62 76 GLU A N 1
ATOM 587 C CA . GLU A 1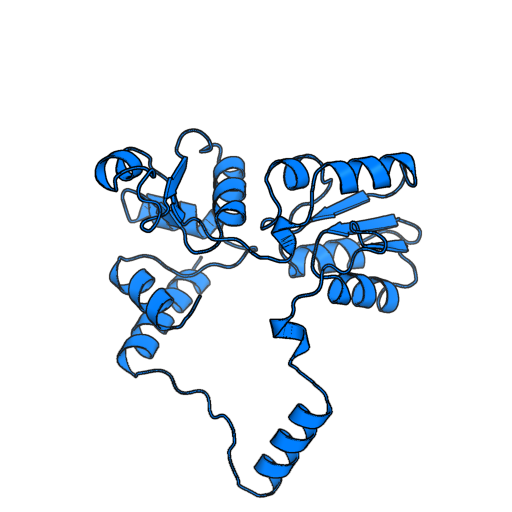 76 ? -12.700 3.570 22.815 1.00 95.62 76 GLU A CA 1
ATOM 588 C C . GLU A 1 76 ? -12.741 4.404 21.523 1.00 95.62 76 GLU A C 1
ATOM 590 O O . GLU A 1 76 ? -13.707 5.129 21.311 1.00 95.62 76 GLU A O 1
ATOM 595 N N . ASN A 1 77 ? -11.765 4.219 20.629 1.00 96.94 77 ASN A N 1
ATOM 596 C CA . ASN A 1 77 ? -11.659 4.898 19.336 1.00 96.94 77 ASN A CA 1
ATOM 597 C C . ASN A 1 77 ? -12.354 4.094 18.230 1.00 96.94 77 ASN A C 1
ATOM 599 O O . ASN A 1 77 ? -12.514 2.872 18.348 1.00 96.94 77 ASN A O 1
ATOM 603 N N . ASP A 1 78 ? -12.801 4.754 17.166 1.00 97.19 78 ASP A N 1
ATOM 604 C CA . ASP A 1 78 ? -13.537 4.092 16.082 1.00 97.19 78 ASP A CA 1
ATOM 605 C C . ASP A 1 78 ? -12.635 3.399 15.054 1.00 97.19 78 ASP A C 1
ATOM 607 O O . ASP A 1 78 ? -13.082 2.472 14.371 1.00 97.19 78 ASP A O 1
ATOM 611 N N . ILE A 1 79 ? -11.359 3.783 14.980 1.00 98.19 79 ILE A N 1
ATOM 612 C CA . ILE A 1 79 ? -10.368 3.217 14.064 1.00 98.19 79 ILE A CA 1
ATOM 613 C C . ILE A 1 79 ? -9.189 2.678 14.871 1.00 98.19 79 ILE A C 1
ATOM 615 O O . ILE A 1 79 ? -8.398 3.419 15.447 1.00 98.19 79 ILE A O 1
ATOM 619 N N . VAL A 1 80 ? -9.035 1.360 14.867 1.00 97.88 80 VAL A N 1
ATOM 620 C CA . VAL A 1 80 ? -7.911 0.653 15.472 1.00 97.88 80 VAL A CA 1
ATOM 621 C C . VAL A 1 80 ? -6.925 0.258 14.382 1.00 97.88 80 VAL A C 1
ATOM 623 O O . VAL A 1 80 ? -7.254 -0.532 13.497 1.00 97.88 80 VAL A O 1
ATOM 626 N N . LEU A 1 81 ? -5.710 0.791 14.448 1.00 97.94 81 LEU A N 1
ATOM 627 C CA . LEU A 1 81 ? -4.633 0.498 13.508 1.00 97.94 81 LEU A CA 1
ATOM 628 C C . LEU A 1 81 ? -3.669 -0.500 14.131 1.00 97.94 81 LEU A C 1
ATOM 630 O O . LEU A 1 81 ? -3.123 -0.259 15.203 1.00 97.94 81 LEU A O 1
ATOM 634 N N . TRP A 1 82 ? -3.438 -1.619 13.460 1.00 96.69 82 TRP A N 1
ATOM 635 C CA . TRP A 1 82 ? -2.396 -2.548 13.877 1.00 96.69 82 TRP A CA 1
ATOM 636 C C . TRP A 1 82 ? -1.012 -1.940 13.679 1.00 96.69 82 TRP A C 1
ATOM 638 O O . TRP A 1 82 ? -0.758 -1.401 12.602 1.00 96.69 82 TRP A O 1
ATOM 648 N N . ASP A 1 83 ? -0.110 -2.080 14.655 1.00 95.69 83 ASP A N 1
ATOM 649 C CA . ASP A 1 83 ? 1.274 -1.604 14.523 1.00 95.69 83 ASP A CA 1
ATOM 650 C C . ASP A 1 83 ? 2.107 -2.491 13.578 1.00 95.69 83 ASP A C 1
ATOM 652 O O . ASP A 1 83 ? 2.952 -3.300 13.962 1.00 95.69 83 ASP A O 1
ATOM 656 N N . GLY A 1 84 ? 1.823 -2.377 12.288 1.00 96.00 84 GLY A N 1
ATOM 657 C CA . GLY A 1 84 ? 2.653 -2.892 11.215 1.00 96.00 84 GLY A CA 1
ATOM 658 C C . GLY A 1 84 ? 2.825 -1.835 10.136 1.00 96.00 84 GLY A C 1
ATOM 659 O O . GLY A 1 84 ? 2.070 -0.874 10.041 1.00 96.00 84 GLY A O 1
ATOM 660 N N . TYR A 1 85 ? 3.853 -1.995 9.314 1.00 96.38 85 TYR A N 1
ATOM 661 C CA . TYR A 1 85 ? 4.183 -1.039 8.263 1.00 96.38 85 TYR A CA 1
ATOM 662 C C . TYR A 1 85 ? 5.017 -1.711 7.174 1.00 96.38 85 TYR A C 1
ATOM 664 O O . TYR A 1 85 ? 5.716 -2.707 7.405 1.00 96.38 85 TYR A O 1
ATOM 672 N N . CYS A 1 86 ? 4.991 -1.146 5.973 1.00 96.12 86 CYS A N 1
ATOM 673 C CA . CYS A 1 86 ? 5.906 -1.543 4.918 1.00 96.12 86 CYS A CA 1
ATOM 674 C C . CYS A 1 86 ? 7.334 -1.040 5.191 1.00 96.12 86 CYS A C 1
ATOM 676 O O . CYS A 1 86 ? 7.607 0.157 5.181 1.00 96.12 86 CYS A O 1
ATOM 678 N N . GLN A 1 87 ? 8.294 -1.962 5.334 1.00 93.69 87 GLN A N 1
ATOM 679 C CA . GLN A 1 87 ? 9.719 -1.642 5.540 1.00 93.69 87 GLN A CA 1
ATOM 680 C C . GLN A 1 87 ? 10.340 -0.743 4.452 1.00 93.69 87 GLN A C 1
ATOM 682 O O . GLN A 1 87 ? 11.402 -0.161 4.667 1.00 93.69 87 GLN A O 1
ATOM 687 N N . VAL A 1 88 ? 9.743 -0.700 3.256 1.00 94.88 88 VAL A N 1
ATOM 688 C CA . VAL A 1 88 ? 10.208 0.152 2.156 1.00 94.88 88 VAL A CA 1
ATOM 689 C C . VAL A 1 88 ? 9.702 1.569 2.374 1.00 94.88 88 VAL A C 1
ATOM 691 O O . VAL A 1 88 ? 10.497 2.505 2.385 1.00 94.88 88 VAL A O 1
ATOM 694 N N . HIS A 1 89 ? 8.394 1.722 2.582 1.00 96.69 89 HIS A N 1
ATOM 695 C CA . HIS A 1 89 ? 7.760 3.032 2.674 1.00 96.69 89 HIS A CA 1
ATOM 696 C C . HIS A 1 89 ? 8.032 3.751 3.997 1.00 96.69 89 HIS A C 1
ATOM 698 O O . HIS A 1 89 ? 8.185 4.969 4.004 1.00 96.69 89 HIS A O 1
ATOM 704 N N . GLU A 1 90 ? 8.240 2.998 5.076 1.00 95.62 90 GLU A N 1
ATOM 705 C CA . GLU A 1 90 ? 8.661 3.504 6.390 1.00 95.62 90 GLU A CA 1
ATOM 706 C C . GLU A 1 90 ? 9.997 4.265 6.351 1.00 95.62 90 GLU A C 1
ATOM 708 O O . GLU A 1 90 ? 10.297 5.084 7.217 1.00 95.62 90 GLU A O 1
ATOM 713 N N . ARG A 1 91 ? 10.836 3.993 5.347 1.00 94.62 91 ARG A N 1
ATOM 714 C CA . ARG A 1 91 ? 12.151 4.629 5.208 1.00 94.62 91 ARG A CA 1
ATOM 715 C C . ARG A 1 91 ? 12.087 5.996 4.536 1.00 94.62 91 ARG A C 1
ATOM 717 O O . ARG A 1 91 ? 13.106 6.688 4.534 1.00 94.62 91 ARG A O 1
ATOM 724 N N . PHE A 1 92 ? 10.956 6.387 3.946 1.00 96.31 92 PHE A N 1
ATOM 725 C CA . PHE A 1 92 ? 10.794 7.756 3.467 1.00 96.31 92 PHE A CA 1
ATOM 726 C C . PHE A 1 92 ? 10.545 8.689 4.655 1.00 96.31 92 PHE A C 1
ATOM 728 O O . PHE A 1 92 ? 9.726 8.408 5.522 1.00 96.31 92 PHE A O 1
ATOM 735 N N . SER A 1 93 ? 11.258 9.810 4.676 1.00 95.31 93 SER A N 1
ATOM 736 C CA . SER A 1 93 ? 11.091 10.911 5.617 1.00 95.31 93 SER A CA 1
ATOM 737 C C . SER A 1 93 ? 10.799 12.201 4.859 1.00 95.31 93 SER A C 1
ATOM 739 O O . SER A 1 93 ? 11.154 12.330 3.683 1.00 95.31 93 SER A O 1
ATOM 741 N N . GLU A 1 94 ? 10.194 13.166 5.550 1.00 95.56 94 GLU A N 1
ATOM 742 C CA . GLU A 1 94 ? 9.933 14.517 5.035 1.00 95.56 94 GLU A CA 1
ATOM 743 C C . GLU A 1 94 ? 11.200 15.157 4.440 1.00 95.56 94 GLU A C 1
ATOM 745 O O . GLU A 1 94 ? 11.156 15.723 3.350 1.00 95.56 94 GLU A O 1
ATOM 750 N N . SER A 1 95 ? 12.361 14.931 5.065 1.00 95.12 95 SER A N 1
ATOM 751 C CA . SER A 1 95 ? 13.652 15.438 4.586 1.00 95.12 95 SER A CA 1
ATOM 752 C C . SER A 1 95 ? 13.997 15.018 3.153 1.00 95.12 95 SER A C 1
ATOM 754 O O . SER A 1 95 ? 14.648 15.773 2.445 1.00 95.12 95 SER A O 1
ATOM 756 N N . HIS A 1 96 ? 13.559 13.843 2.677 1.00 95.62 96 HIS A N 1
ATOM 757 C CA . HIS A 1 96 ? 13.789 13.464 1.276 1.00 95.62 96 HIS A CA 1
ATOM 758 C C . HIS A 1 96 ? 13.024 14.374 0.306 1.00 95.62 96 HIS A C 1
ATOM 760 O O . HIS A 1 96 ? 13.524 14.685 -0.776 1.00 95.62 96 HIS A O 1
ATOM 766 N N . VAL A 1 97 ? 11.818 14.801 0.693 1.00 96.56 97 VAL A N 1
ATOM 767 C CA . VAL A 1 97 ? 10.995 15.734 -0.085 1.00 96.56 97 VAL A CA 1
ATOM 768 C C . VAL A 1 97 ? 11.604 17.132 -0.040 1.00 96.56 97 VAL A C 1
ATOM 770 O O . VAL A 1 97 ? 11.717 17.781 -1.079 1.00 96.56 97 VAL A O 1
ATOM 773 N N . GLU A 1 98 ? 12.059 17.575 1.132 1.00 95.62 98 GLU A N 1
ATOM 774 C CA . GLU A 1 98 ? 12.753 18.858 1.303 1.00 95.62 98 GLU A CA 1
ATOM 775 C C . GLU A 1 98 ? 14.037 18.920 0.463 1.00 95.62 98 GLU A C 1
ATOM 777 O O . GLU A 1 98 ? 14.190 19.813 -0.373 1.00 95.62 98 GLU A O 1
ATOM 782 N N . ASP A 1 99 ? 14.911 17.918 0.591 1.00 94.88 99 ASP A N 1
ATOM 783 C CA . ASP A 1 99 ? 16.171 17.819 -0.150 1.00 94.88 99 ASP A CA 1
ATOM 784 C C . ASP A 1 99 ? 15.947 17.784 -1.668 1.00 94.88 99 ASP A C 1
ATOM 786 O O . ASP A 1 99 ? 16.772 18.272 -2.450 1.00 94.88 99 ASP A O 1
ATOM 790 N N . LEU A 1 100 ? 14.865 17.148 -2.127 1.00 95.38 100 LEU A N 1
ATOM 791 C CA . LEU A 1 100 ? 14.481 17.183 -3.534 1.00 95.38 100 LEU A CA 1
ATOM 792 C C . LEU A 1 100 ? 14.055 18.594 -3.935 1.00 95.38 100 LEU A C 1
ATOM 794 O O . LEU A 1 100 ? 14.578 19.104 -4.922 1.00 95.38 100 LEU A O 1
ATOM 798 N N . ARG A 1 101 ? 13.150 19.227 -3.184 1.00 95.44 101 ARG A N 1
ATOM 799 C CA . ARG A 1 101 ? 12.634 20.566 -3.498 1.00 95.44 101 ARG A CA 1
ATOM 800 C C . ARG A 1 101 ? 13.737 21.626 -3.511 1.00 95.44 101 ARG A C 1
ATOM 802 O O . ARG A 1 101 ? 13.673 22.549 -4.318 1.00 95.44 101 ARG A O 1
ATOM 809 N N . GLU A 1 102 ? 14.783 21.479 -2.699 1.00 95.31 102 GLU A N 1
ATOM 810 C CA . GLU A 1 102 ? 15.967 22.347 -2.759 1.00 95.31 102 GLU A CA 1
ATOM 811 C C . GLU A 1 102 ? 16.777 22.170 -4.053 1.00 95.31 102 GLU A C 1
ATOM 813 O O . GLU A 1 102 ? 17.261 23.145 -4.634 1.00 95.31 102 GLU A O 1
ATOM 818 N N . ARG A 1 103 ? 16.943 20.926 -4.516 1.00 94.06 103 ARG A N 1
ATOM 819 C CA . ARG A 1 103 ? 17.769 20.596 -5.692 1.00 94.06 103 ARG A CA 1
ATOM 820 C C . ARG A 1 103 ? 17.020 20.745 -7.015 1.00 94.06 103 ARG A C 1
ATOM 822 O O . ARG A 1 103 ? 17.640 21.081 -8.023 1.00 94.06 103 ARG A O 1
ATOM 829 N N . ARG A 1 104 ? 15.722 20.448 -7.011 1.00 94.62 104 ARG A N 1
ATOM 830 C CA . ARG A 1 104 ? 14.799 20.371 -8.152 1.00 94.62 104 ARG A CA 1
ATOM 831 C C . ARG A 1 104 ? 13.433 20.944 -7.760 1.00 94.62 104 ARG A C 1
ATOM 833 O O . ARG A 1 104 ? 12.468 20.197 -7.626 1.00 94.62 104 ARG A O 1
ATOM 840 N N . PRO A 1 105 ? 13.336 22.272 -7.568 1.00 94.94 105 PRO A N 1
ATOM 841 C CA . PRO A 1 105 ? 12.086 22.930 -7.175 1.00 94.94 105 PRO A CA 1
ATOM 842 C C . PRO A 1 105 ? 10.985 22.847 -8.244 1.00 94.94 105 PRO A C 1
ATOM 844 O O . PRO A 1 105 ? 9.840 23.185 -7.967 1.00 94.94 105 PRO A O 1
ATOM 847 N N . ASP A 1 106 ? 11.342 22.460 -9.468 1.00 95.50 106 ASP A N 1
ATOM 848 C CA . ASP A 1 106 ? 10.455 22.223 -10.605 1.00 95.50 106 ASP A CA 1
ATOM 849 C C . ASP A 1 106 ? 9.858 20.807 -10.640 1.00 95.50 106 ASP A C 1
ATOM 851 O O . ASP A 1 106 ? 8.943 20.567 -11.424 1.00 95.50 106 ASP A O 1
ATOM 855 N N . ALA A 1 107 ? 10.370 19.875 -9.828 1.00 97.25 107 ALA A N 1
ATOM 856 C CA . ALA A 1 107 ? 9.895 18.498 -9.807 1.00 97.25 107 ALA A CA 1
ATOM 857 C C . ALA A 1 107 ? 8.669 18.336 -8.903 1.00 97.25 107 ALA A C 1
ATOM 859 O O . ALA A 1 107 ? 8.680 18.749 -7.742 1.00 97.25 107 ALA A O 1
ATOM 860 N N . ASN A 1 108 ? 7.648 17.666 -9.430 1.00 98.38 108 ASN A N 1
ATOM 861 C CA . ASN A 1 108 ? 6.503 17.200 -8.662 1.00 98.38 108 ASN A CA 1
ATOM 862 C C . ASN A 1 108 ? 6.869 15.926 -7.888 1.00 98.38 108 ASN A C 1
ATOM 864 O O . ASN A 1 108 ? 7.751 15.165 -8.290 1.00 98.38 108 ASN A O 1
ATOM 868 N N . VAL A 1 109 ? 6.166 15.654 -6.796 1.00 98.44 109 VAL A N 1
ATOM 869 C CA . VAL A 1 109 ? 6.398 14.518 -5.903 1.00 98.44 109 VAL A CA 1
ATOM 870 C C . VAL A 1 109 ? 5.150 13.654 -5.842 1.00 98.44 109 VAL A C 1
ATOM 872 O O . VAL A 1 109 ? 4.084 14.120 -5.444 1.00 98.44 109 VAL A O 1
ATOM 875 N N . VAL A 1 110 ? 5.291 12.372 -6.180 1.00 98.50 110 VAL A N 1
ATOM 876 C CA . VAL A 1 110 ? 4.234 11.373 -6.008 1.00 98.50 110 VAL A CA 1
ATOM 877 C C . VAL A 1 110 ? 4.690 10.266 -5.064 1.00 98.50 110 VAL A C 1
ATOM 879 O O . VAL A 1 110 ? 5.751 9.673 -5.259 1.00 98.50 110 VAL A O 1
ATOM 882 N N . VAL A 1 111 ? 3.894 9.964 -4.036 1.00 98.44 111 VAL A N 1
ATOM 883 C CA . VAL A 1 111 ? 4.234 8.953 -3.019 1.00 98.44 111 VAL A CA 1
ATOM 884 C C . VAL A 1 111 ? 3.121 7.931 -2.818 1.00 98.44 111 VAL A C 1
ATOM 886 O O . VAL A 1 111 ? 1.946 8.180 -3.094 1.00 98.44 111 VAL A O 1
ATOM 889 N N . HIS A 1 112 ? 3.500 6.756 -2.320 1.00 98.25 112 HIS A N 1
ATOM 890 C CA . HIS A 1 112 ? 2.541 5.729 -1.929 1.00 98.25 112 HIS A CA 1
ATOM 891 C C . HIS A 1 112 ? 1.902 6.058 -0.563 1.00 98.25 112 HIS A C 1
ATOM 893 O O . HIS A 1 112 ? 2.607 6.543 0.320 1.00 98.25 112 HIS A O 1
ATOM 899 N N . PRO A 1 113 ? 0.615 5.743 -0.324 1.00 97.81 113 PRO A N 1
ATOM 900 C CA . PRO A 1 113 ? -0.061 6.023 0.952 1.00 97.81 113 PRO A CA 1
ATOM 901 C C . PRO A 1 113 ? 0.407 5.162 2.140 1.00 97.81 113 PRO A C 1
ATOM 903 O O . PRO A 1 113 ? -0.062 5.372 3.250 1.00 97.81 113 PRO A O 1
ATOM 906 N N . GLU A 1 114 ? 1.313 4.202 1.926 1.00 97.94 114 GLU A N 1
ATOM 907 C CA . GLU A 1 114 ? 2.007 3.479 3.015 1.00 97.94 114 GLU A CA 1
ATOM 908 C C . GLU A 1 114 ? 3.212 4.268 3.563 1.00 97.94 114 GLU A C 1
ATOM 910 O O . GLU A 1 114 ? 3.876 3.826 4.497 1.00 97.94 114 GLU A O 1
ATOM 915 N N . CYS A 1 115 ? 3.550 5.419 2.971 1.00 98.12 115 CYS A N 1
ATOM 916 C CA . CYS A 1 115 ? 4.529 6.330 3.556 1.00 98.12 115 CYS A CA 1
ATOM 917 C C . CYS A 1 115 ? 3.950 6.994 4.810 1.00 98.12 115 CYS A C 1
ATOM 919 O O . CYS A 1 115 ? 2.741 7.218 4.903 1.00 98.12 115 CYS A O 1
ATOM 921 N N . ARG A 1 116 ? 4.834 7.374 5.736 1.00 97.88 116 ARG A N 1
ATOM 922 C CA . ARG A 1 116 ? 4.457 8.119 6.942 1.00 97.88 116 ARG A CA 1
ATOM 923 C C . ARG A 1 116 ? 3.697 9.399 6.606 1.00 97.88 116 ARG A C 1
ATOM 925 O O . ARG A 1 116 ? 3.912 9.995 5.542 1.00 97.88 116 ARG A O 1
ATOM 932 N N . ARG A 1 117 ? 2.842 9.834 7.531 1.00 97.69 117 ARG A N 1
ATOM 933 C CA . ARG A 1 117 ? 1.938 10.970 7.341 1.00 97.69 117 ARG A CA 1
ATOM 934 C C . ARG A 1 117 ? 2.654 12.232 6.858 1.00 97.69 117 ARG A C 1
ATOM 936 O O . ARG A 1 117 ? 2.207 12.838 5.889 1.00 97.69 117 ARG A O 1
ATOM 943 N N . GL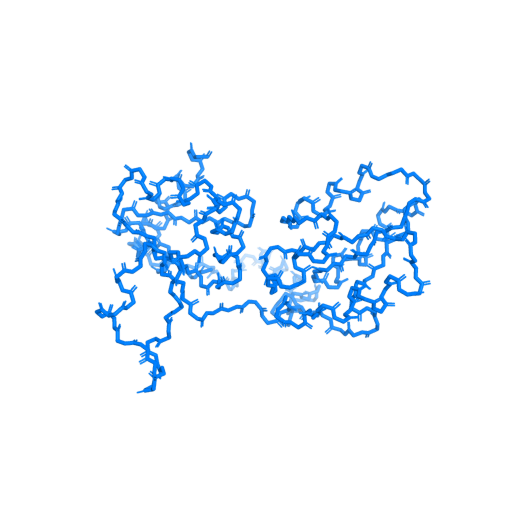U A 1 118 ? 3.797 12.574 7.447 1.00 97.94 118 GLU A N 1
ATOM 944 C CA . GLU A 1 118 ? 4.578 13.762 7.086 1.00 97.94 118 GLU A CA 1
ATOM 945 C C . GLU A 1 118 ? 5.082 13.734 5.631 1.00 97.94 118 GLU A C 1
ATOM 947 O O . GLU A 1 118 ? 5.134 14.758 4.952 1.00 97.94 118 GLU A O 1
ATOM 952 N N . VAL A 1 119 ? 5.388 12.548 5.095 1.00 98.19 119 VAL A N 1
ATOM 953 C CA . VAL A 1 119 ? 5.799 12.382 3.691 1.00 98.19 119 VAL A CA 1
ATOM 954 C C . VAL A 1 119 ? 4.605 12.552 2.762 1.00 98.19 119 VAL A C 1
ATOM 956 O O . VAL A 1 119 ? 4.720 13.165 1.702 1.00 98.19 119 VAL A O 1
ATOM 959 N N . VAL A 1 120 ? 3.458 11.998 3.158 1.00 98.25 120 VAL A N 1
ATOM 960 C CA . VAL A 1 120 ? 2.202 12.099 2.411 1.00 98.25 120 VAL A CA 1
ATOM 961 C C . VAL A 1 120 ? 1.717 13.546 2.348 1.00 98.25 120 VAL A C 1
ATOM 963 O O . VAL A 1 120 ? 1.252 13.978 1.298 1.00 98.25 120 VAL A O 1
ATOM 966 N N . GLU A 1 121 ? 1.863 14.313 3.429 1.00 98.00 121 GLU A N 1
ATOM 967 C CA . GLU A 1 121 ? 1.532 15.744 3.465 1.00 98.00 121 GLU A CA 1
ATOM 968 C C . GLU A 1 121 ? 2.464 16.600 2.609 1.00 98.00 121 GLU A C 1
ATOM 970 O O . GLU A 1 121 ? 2.024 17.580 2.007 1.00 98.00 121 GLU A O 1
ATOM 975 N N . ALA A 1 122 ? 3.742 16.233 2.538 1.00 97.69 122 ALA A N 1
ATOM 976 C CA . ALA A 1 122 ? 4.722 16.967 1.752 1.00 97.69 122 ALA A CA 1
ATOM 977 C C . ALA A 1 122 ? 4.620 16.691 0.238 1.00 97.69 122 ALA A C 1
ATOM 979 O O . ALA A 1 122 ? 5.163 17.471 -0.548 1.00 97.69 122 ALA A O 1
ATOM 980 N N . ALA A 1 123 ? 3.946 15.614 -0.180 1.00 98.06 123 ALA A N 1
ATOM 981 C CA . ALA A 1 123 ? 3.823 15.197 -1.577 1.00 98.06 123 ALA A CA 1
ATOM 982 C C . ALA A 1 123 ? 2.742 15.966 -2.357 1.00 98.06 123 ALA A C 1
ATOM 984 O O . ALA A 1 123 ? 1.743 16.413 -1.800 1.00 98.06 123 ALA A O 1
ATOM 985 N N . ASP A 1 124 ? 2.917 16.073 -3.676 1.00 98.19 124 ASP A N 1
ATOM 986 C CA . ASP A 1 124 ? 1.953 16.733 -4.567 1.00 98.19 124 ASP A CA 1
ATOM 987 C C . ASP A 1 124 ? 0.833 15.771 -5.000 1.00 98.19 124 ASP A C 1
ATOM 989 O O . ASP A 1 124 ? -0.315 16.176 -5.191 1.00 98.19 124 ASP A O 1
ATOM 993 N N . VAL A 1 125 ? 1.154 14.478 -5.126 1.00 98.06 125 VAL A N 1
ATOM 994 C CA . VAL A 1 125 ? 0.199 13.406 -5.434 1.00 98.06 125 VAL A CA 1
ATOM 995 C C . VAL A 1 125 ? 0.428 12.212 -4.507 1.00 98.06 125 VAL A C 1
ATOM 997 O O . VAL A 1 125 ? 1.557 11.819 -4.218 1.00 98.06 125 VAL A O 1
ATOM 1000 N N . VAL A 1 126 ? -0.661 11.590 -4.063 1.00 98.12 126 VAL A N 1
ATOM 1001 C CA . VAL A 1 126 ? -0.631 10.408 -3.196 1.00 98.12 126 VAL A CA 1
ATOM 1002 C C . VAL A 1 126 ? -1.496 9.329 -3.824 1.00 98.12 126 VAL A C 1
ATOM 1004 O O . VAL A 1 126 ? -2.660 9.575 -4.147 1.00 98.12 126 VAL A O 1
ATOM 1007 N N . GLY A 1 127 ? -0.961 8.120 -3.983 1.00 96.25 127 GLY A N 1
ATOM 1008 C CA . GLY A 1 127 ? -1.759 7.032 -4.533 1.00 96.25 127 GLY A CA 1
ATOM 1009 C C . GLY A 1 127 ? -1.058 5.687 -4.627 1.00 96.25 127 GLY A C 1
ATOM 1010 O O . GLY A 1 127 ? 0.132 5.541 -4.364 1.00 96.25 127 GLY A O 1
ATOM 1011 N N . SER A 1 128 ? -1.842 4.676 -4.996 1.00 96.75 128 SER A N 1
ATOM 1012 C CA . SER A 1 128 ? -1.349 3.316 -5.225 1.00 96.75 128 SER A CA 1
ATOM 1013 C C . SER A 1 128 ? -0.278 3.271 -6.320 1.00 96.75 128 SER A C 1
ATOM 1015 O O . SER A 1 128 ? -0.143 4.205 -7.106 1.00 96.75 128 SER A O 1
ATOM 1017 N N . THR A 1 129 ? 0.424 2.145 -6.461 1.00 95.62 129 THR A N 1
ATOM 1018 C CA . THR A 1 129 ? 1.315 1.913 -7.612 1.00 95.62 129 THR A CA 1
ATOM 1019 C C . THR A 1 129 ? 0.634 2.180 -8.959 1.00 95.62 129 THR A C 1
ATOM 1021 O O . THR A 1 129 ? 1.268 2.747 -9.841 1.00 95.62 129 THR A O 1
ATOM 1024 N N . ALA A 1 130 ? -0.651 1.838 -9.115 1.00 96.62 130 ALA A N 1
ATOM 1025 C CA . ALA A 1 130 ? -1.394 2.140 -10.339 1.00 96.62 130 ALA A CA 1
ATOM 1026 C C . ALA A 1 130 ? -1.531 3.653 -10.558 1.00 96.62 130 ALA A C 1
ATOM 1028 O O . ALA A 1 130 ? -1.228 4.140 -11.639 1.00 96.62 130 ALA A O 1
ATOM 1029 N N . THR A 1 131 ? -1.878 4.399 -9.507 1.00 97.38 131 THR A N 1
ATOM 1030 C CA . THR A 1 131 ? -1.955 5.866 -9.547 1.00 97.38 131 THR A CA 1
ATOM 1031 C C . THR A 1 131 ? -0.601 6.490 -9.874 1.00 97.38 131 THR A C 1
ATOM 1033 O O . THR A 1 131 ? -0.539 7.407 -10.676 1.00 97.38 131 THR A O 1
ATOM 1036 N N . ILE A 1 132 ? 0.494 5.979 -9.305 1.00 97.94 132 ILE A N 1
ATOM 1037 C CA . ILE A 1 132 ? 1.853 6.445 -9.615 1.00 97.94 132 ILE A CA 1
ATOM 1038 C C . ILE A 1 132 ? 2.168 6.246 -11.103 1.00 97.94 132 ILE A C 1
ATOM 1040 O O . ILE A 1 132 ? 2.659 7.170 -11.749 1.00 97.94 132 ILE A O 1
ATOM 1044 N N . CYS A 1 133 ? 1.871 5.063 -11.651 1.00 98.06 133 CYS A N 1
ATOM 1045 C CA . CYS A 1 133 ? 2.059 4.788 -13.075 1.00 98.06 133 CYS A CA 1
ATOM 1046 C C . CYS A 1 133 ? 1.214 5.725 -13.947 1.00 98.06 133 CYS A C 1
ATOM 1048 O O . CYS A 1 133 ? 1.748 6.323 -14.873 1.00 98.06 133 CYS A O 1
ATOM 1050 N N . GLU A 1 134 ? -0.071 5.889 -13.624 1.00 98.25 134 GLU A N 1
ATOM 1051 C CA . GLU A 1 134 ? -0.987 6.778 -14.347 1.00 98.25 134 GLU A CA 1
ATOM 1052 C C . GLU A 1 134 ? -0.534 8.242 -14.287 1.00 98.25 134 GLU A C 1
ATOM 1054 O O . GLU A 1 134 ? -0.636 8.951 -15.285 1.00 98.25 134 GLU A O 1
ATOM 1059 N N . THR A 1 135 ? -0.010 8.705 -13.149 1.00 98.25 135 THR A N 1
ATOM 1060 C CA . THR A 1 135 ? 0.529 10.064 -13.004 1.00 98.25 135 THR A CA 1
ATOM 1061 C C . THR A 1 135 ? 1.686 10.305 -13.968 1.00 98.25 135 THR A C 1
ATOM 1063 O O . THR A 1 135 ? 1.700 11.326 -14.645 1.00 98.25 135 THR A O 1
ATOM 1066 N N . VAL A 1 136 ? 2.631 9.363 -14.072 1.00 98.06 136 VAL A N 1
ATOM 1067 C CA . VAL A 1 136 ? 3.768 9.493 -14.999 1.00 98.06 136 VAL A CA 1
ATOM 1068 C C . VAL A 1 136 ? 3.332 9.315 -16.455 1.00 98.06 136 VAL A C 1
ATOM 1070 O O . VAL A 1 136 ? 3.790 10.056 -17.316 1.00 98.06 136 VAL A O 1
ATOM 1073 N N . GLU A 1 137 ? 2.429 8.378 -16.748 1.00 97.88 137 GLU A N 1
ATOM 1074 C CA . GLU A 1 137 ? 1.924 8.148 -18.109 1.00 97.88 137 GLU A CA 1
ATOM 1075 C C . GLU A 1 137 ? 1.169 9.364 -18.670 1.00 97.88 137 GLU A C 1
ATOM 1077 O O . GLU A 1 137 ? 1.228 9.627 -19.870 1.00 97.88 137 GLU A O 1
ATOM 1082 N N . ASN A 1 138 ? 0.471 10.111 -17.810 1.00 98.00 138 ASN A N 1
ATOM 1083 C CA . ASN A 1 138 ? -0.287 11.302 -18.196 1.00 98.00 138 ASN A CA 1
ATOM 1084 C C . ASN A 1 138 ? 0.494 12.618 -18.024 1.00 98.00 138 ASN A C 1
ATOM 1086 O O . ASN A 1 138 ? -0.080 13.680 -18.270 1.00 98.00 138 ASN A O 1
ATOM 1090 N N . ALA A 1 139 ? 1.758 12.568 -17.593 1.00 98.06 139 ALA A N 1
ATOM 1091 C CA . ALA A 1 139 ? 2.598 13.750 -17.437 1.00 98.06 139 ALA A CA 1
ATOM 1092 C C . ALA A 1 139 ? 2.947 14.376 -18.797 1.00 98.06 139 ALA A C 1
ATOM 1094 O O . ALA A 1 139 ? 3.136 13.684 -19.803 1.00 98.06 139 ALA A O 1
ATOM 1095 N N . ASP A 1 140 ? 3.057 15.703 -18.826 1.00 97.88 140 ASP A N 1
ATOM 1096 C CA . ASP A 1 140 ? 3.451 16.411 -20.041 1.00 97.88 140 ASP A CA 1
ATOM 1097 C C . ASP A 1 140 ? 4.952 16.187 -20.339 1.00 97.88 140 ASP A C 1
ATOM 1099 O O . ASP A 1 140 ? 5.778 16.141 -19.420 1.00 97.88 140 ASP A O 1
ATOM 1103 N N . PRO A 1 141 ? 5.366 16.095 -21.620 1.00 96.75 141 PRO A N 1
ATOM 1104 C CA . PRO A 1 141 ? 6.776 15.959 -21.969 1.00 96.75 141 PRO A CA 1
ATOM 1105 C C . PRO A 1 141 ? 7.642 17.078 -21.374 1.00 96.75 141 PRO A C 1
ATOM 1107 O O . PRO A 1 141 ? 7.402 18.264 -21.613 1.00 96.75 141 PRO A O 1
ATOM 1110 N N . GLY A 1 142 ? 8.700 16.690 -20.664 1.00 94.75 142 GLY A N 1
ATOM 1111 C CA . GLY A 1 142 ? 9.612 17.593 -19.964 1.00 94.75 142 GLY A CA 1
ATOM 1112 C C . GLY A 1 142 ? 9.229 17.910 -18.517 1.00 94.75 142 GLY A C 1
ATOM 1113 O O . GLY A 1 142 ? 9.992 18.617 -17.859 1.00 94.75 142 GLY A O 1
ATOM 1114 N N . GLU A 1 143 ? 8.103 17.403 -18.006 1.00 97.88 143 GLU A N 1
ATOM 1115 C CA . GLU A 1 143 ? 7.841 17.414 -16.565 1.00 97.88 143 GLU A CA 1
ATOM 1116 C C . GLU A 1 143 ? 8.822 16.513 -15.812 1.00 97.88 143 GLU A C 1
ATOM 1118 O O . GLU A 1 143 ? 9.318 15.517 -16.346 1.00 97.88 143 GLU A O 1
ATOM 1123 N N . ALA A 1 144 ? 9.074 16.860 -14.549 1.00 98.00 144 ALA A N 1
ATOM 1124 C CA . ALA A 1 144 ? 9.883 16.065 -13.640 1.00 98.00 144 ALA A CA 1
ATOM 1125 C C . ALA A 1 144 ? 9.018 15.521 -12.497 1.00 98.00 144 ALA A C 1
ATOM 1127 O O . ALA A 1 144 ? 8.308 16.279 -11.836 1.00 98.00 144 ALA A O 1
ATOM 1128 N N . TRP A 1 145 ? 9.099 14.213 -12.257 1.00 98.38 145 TRP A N 1
ATOM 1129 C CA . TRP A 1 145 ? 8.328 13.501 -11.241 1.00 98.38 145 TRP A CA 1
ATOM 1130 C C . TRP A 1 145 ? 9.243 12.664 -10.352 1.00 98.38 145 TRP A C 1
ATOM 1132 O O . TRP A 1 145 ? 9.883 11.710 -10.797 1.00 98.38 145 TRP A O 1
ATOM 1142 N N . ALA A 1 146 ? 9.284 13.004 -9.067 1.00 97.69 146 ALA A N 1
ATOM 1143 C CA . ALA A 1 146 ? 9.965 12.231 -8.049 1.00 97.69 146 ALA A CA 1
ATOM 1144 C C . ALA A 1 146 ? 9.037 11.190 -7.419 1.00 97.69 146 ALA A C 1
ATOM 1146 O O . ALA A 1 146 ? 7.961 11.514 -6.916 1.00 97.69 146 ALA A O 1
ATOM 1147 N N . ILE A 1 147 ? 9.477 9.934 -7.421 1.00 97.81 147 ILE A N 1
ATOM 1148 C CA . ILE A 1 147 ? 8.670 8.773 -7.056 1.00 97.81 147 ILE A CA 1
ATOM 1149 C C . ILE A 1 147 ? 9.073 8.263 -5.667 1.00 97.81 147 ILE A C 1
ATOM 1151 O O . ILE A 1 147 ? 10.171 7.733 -5.476 1.00 97.81 147 ILE A O 1
ATOM 1155 N N . GLY A 1 148 ? 8.176 8.401 -4.691 1.00 96.94 148 GLY A N 1
ATOM 1156 C CA . GLY A 1 148 ? 8.297 7.874 -3.329 1.00 96.94 148 GLY A CA 1
ATOM 1157 C C . GLY A 1 148 ? 7.650 6.502 -3.181 1.00 96.94 148 GLY A C 1
ATOM 1158 O O . GLY A 1 148 ? 6.602 6.352 -2.550 1.00 96.94 148 GLY A O 1
ATOM 1159 N N . THR A 1 149 ? 8.258 5.493 -3.801 1.00 96.19 149 THR A N 1
ATOM 1160 C CA . THR A 1 149 ? 7.868 4.086 -3.656 1.00 96.19 149 THR A CA 1
ATOM 1161 C C . THR A 1 149 ? 9.074 3.170 -3.889 1.00 96.19 149 THR A C 1
ATOM 1163 O O . THR A 1 149 ? 10.218 3.607 -3.803 1.00 96.19 149 THR A O 1
ATOM 1166 N N . GLU A 1 150 ? 8.835 1.893 -4.168 1.00 94.88 150 GLU A N 1
ATOM 1167 C CA . GLU A 1 150 ? 9.876 0.915 -4.460 1.00 94.88 150 GLU A CA 1
ATOM 1168 C C . GLU A 1 150 ? 10.719 1.330 -5.688 1.00 94.88 150 GLU A C 1
ATOM 1170 O O . GLU A 1 150 ? 10.195 1.708 -6.742 1.00 94.88 150 GLU A O 1
ATOM 1175 N N . ILE A 1 151 ? 12.048 1.285 -5.535 1.00 93.50 151 ILE A N 1
ATOM 1176 C CA . ILE A 1 151 ? 13.023 1.855 -6.479 1.00 93.50 151 ILE A CA 1
ATOM 1177 C C . ILE A 1 151 ? 12.969 1.240 -7.886 1.00 93.50 151 ILE A C 1
ATOM 1179 O O . ILE A 1 151 ? 13.231 1.925 -8.878 1.00 93.50 151 ILE A O 1
ATOM 1183 N N . HIS A 1 152 ? 12.637 -0.046 -8.020 1.00 92.38 152 HIS A N 1
ATOM 1184 C CA . HIS A 1 152 ? 12.545 -0.691 -9.326 1.00 92.38 152 HIS A CA 1
ATOM 1185 C C . HIS A 1 152 ? 11.337 -0.197 -10.116 1.00 92.38 152 HIS A C 1
ATOM 1187 O O . HIS A 1 152 ? 11.438 -0.122 -11.341 1.00 92.38 152 HIS A O 1
ATOM 1193 N N . LEU A 1 153 ? 10.246 0.210 -9.455 1.00 94.88 153 LEU A N 1
ATOM 1194 C CA . LEU A 1 153 ? 9.145 0.874 -10.151 1.00 94.88 153 LEU A CA 1
ATOM 1195 C C . LEU A 1 153 ? 9.587 2.225 -10.722 1.00 94.88 153 LEU A C 1
ATOM 1197 O O . LEU A 1 153 ? 9.356 2.472 -11.902 1.00 94.88 153 LEU A O 1
ATOM 1201 N N . ALA A 1 154 ? 10.266 3.064 -9.934 1.00 94.94 154 ALA A N 1
ATOM 1202 C CA . ALA A 1 154 ? 10.766 4.359 -10.408 1.00 94.94 154 ALA A CA 1
ATOM 1203 C C . ALA A 1 154 ? 11.694 4.195 -11.628 1.00 94.94 154 ALA A C 1
ATOM 1205 O O . ALA A 1 154 ? 11.495 4.834 -12.657 1.00 94.94 154 ALA A O 1
ATOM 1206 N N . ASN A 1 155 ? 12.636 3.248 -11.561 1.00 94.12 155 ASN A N 1
ATOM 1207 C CA . ASN A 1 155 ? 13.532 2.925 -12.678 1.00 94.12 155 ASN A CA 1
ATOM 1208 C C . ASN A 1 155 ? 12.792 2.379 -13.912 1.00 94.12 155 ASN A C 1
ATOM 1210 O O . ASN A 1 155 ? 13.242 2.541 -15.047 1.00 94.12 155 ASN A O 1
ATOM 1214 N N . HIS A 1 156 ? 11.690 1.656 -13.711 1.00 95.75 156 HIS A N 1
ATOM 1215 C CA . HIS A 1 156 ? 10.863 1.185 -14.815 1.00 95.75 156 HIS A CA 1
ATOM 1216 C C . HIS A 1 156 ? 10.126 2.335 -15.488 1.00 95.75 156 HIS A C 1
ATOM 1218 O O . HIS A 1 156 ? 10.144 2.388 -16.713 1.00 95.75 156 HIS A O 1
ATOM 1224 N N . LEU A 1 157 ? 9.546 3.244 -14.706 1.00 97.50 157 LEU A N 1
ATOM 1225 C CA . LEU A 1 157 ? 8.852 4.424 -15.210 1.00 97.50 157 LEU A CA 1
ATOM 1226 C C . LEU A 1 157 ? 9.799 5.338 -15.998 1.00 97.50 157 LEU A C 1
ATOM 1228 O O . LEU A 1 157 ? 9.468 5.683 -17.125 1.00 97.50 157 LEU A O 1
ATOM 1232 N N . ASP A 1 158 ? 11.008 5.597 -15.490 1.00 96.44 158 ASP A N 1
ATOM 1233 C CA . ASP A 1 158 ? 12.065 6.333 -16.212 1.00 96.44 158 ASP A CA 1
ATOM 1234 C C . ASP A 1 158 ? 12.380 5.708 -17.583 1.00 96.44 158 ASP A C 1
ATOM 1236 O O . ASP A 1 158 ? 12.445 6.371 -18.617 1.00 96.44 158 ASP A O 1
ATOM 1240 N N . ARG A 1 159 ? 12.501 4.377 -17.628 1.00 97.19 159 ARG A N 1
ATOM 1241 C CA . ARG A 1 159 ? 12.770 3.651 -18.876 1.00 97.19 159 ARG A CA 1
ATOM 1242 C C . ARG A 1 159 ? 11.569 3.627 -19.826 1.00 97.19 159 ARG A C 1
ATOM 1244 O O . ARG A 1 159 ? 11.766 3.550 -21.039 1.00 97.19 159 ARG A O 1
ATOM 1251 N N . TRP A 1 160 ? 10.352 3.550 -19.296 1.00 97.75 160 TRP A N 1
ATOM 1252 C CA . TRP A 1 160 ? 9.126 3.414 -20.087 1.00 97.75 160 TRP A CA 1
ATOM 1253 C C . TRP A 1 160 ? 8.632 4.753 -20.641 1.00 97.75 160 TRP A C 1
ATOM 1255 O O . TRP A 1 160 ? 8.044 4.744 -21.721 1.00 97.75 160 TRP A O 1
ATOM 1265 N N . HIS A 1 161 ? 8.937 5.862 -19.964 1.00 97.69 161 HIS A N 1
ATOM 1266 C CA . HIS A 1 161 ? 8.503 7.220 -20.306 1.00 97.69 161 HIS A CA 1
ATOM 1267 C C . HIS A 1 161 ? 9.708 8.169 -20.453 1.00 97.69 161 HIS A C 1
ATOM 1269 O O . HIS A 1 161 ? 9.866 9.088 -19.653 1.00 97.69 161 HIS A O 1
ATOM 1275 N N . PRO A 1 162 ? 10.586 7.971 -21.458 1.00 97.00 162 PRO A N 1
ATOM 1276 C CA . PRO A 1 162 ? 11.817 8.758 -21.624 1.00 97.00 162 PRO A CA 1
ATOM 1277 C C . PRO A 1 162 ? 11.591 10.258 -21.903 1.00 97.00 162 PRO A C 1
ATOM 1279 O O . PRO A 1 162 ? 12.545 11.036 -21.926 1.00 97.00 162 PRO A O 1
ATOM 1282 N N . GLU A 1 163 ? 10.359 10.663 -22.201 1.00 97.50 163 GLU A N 1
ATOM 1283 C CA . GLU A 1 163 ? 9.923 12.047 -22.371 1.00 97.50 163 GLU A CA 1
ATOM 1284 C C . GLU A 1 163 ? 9.626 12.777 -21.052 1.00 97.50 163 GLU A C 1
ATOM 1286 O O . GLU A 1 163 ? 9.557 14.007 -21.059 1.00 97.50 163 GLU A O 1
ATOM 1291 N N . VAL A 1 164 ? 9.482 12.042 -19.946 1.00 97.94 164 VAL A N 1
ATOM 1292 C CA . VAL A 1 164 ? 9.271 12.557 -18.588 1.00 97.94 164 VAL A CA 1
ATOM 1293 C C . VAL A 1 164 ? 10.548 12.317 -17.790 1.00 97.94 164 VAL A C 1
ATOM 1295 O O . VAL A 1 164 ? 11.153 11.251 -17.872 1.00 97.94 164 VAL A O 1
ATOM 1298 N N . GLU A 1 165 ? 10.981 13.291 -16.998 1.00 97.12 165 GLU A N 1
ATOM 1299 C CA . GLU A 1 165 ? 12.109 13.078 -16.097 1.00 97.12 165 GLU A CA 1
ATOM 1300 C C . GLU A 1 165 ? 11.628 12.394 -14.814 1.00 97.12 165 GLU A C 1
ATOM 1302 O O . GLU A 1 165 ? 11.031 13.023 -13.941 1.00 97.12 165 GLU A O 1
ATOM 1307 N N . VAL A 1 166 ? 11.897 11.098 -14.678 1.00 97.25 166 VAL A N 1
ATOM 1308 C CA . VAL A 1 166 ? 11.496 10.329 -13.497 1.00 97.25 166 VAL A CA 1
ATOM 1309 C C . VAL A 1 166 ? 12.678 10.180 -12.542 1.00 97.25 166 VAL A C 1
ATOM 1311 O O . VAL A 1 166 ? 13.734 9.661 -12.894 1.00 97.25 166 VAL A O 1
ATOM 1314 N N . LEU A 1 167 ? 12.495 10.616 -11.297 1.00 94.56 167 LEU A N 1
ATOM 1315 C CA . LEU A 1 167 ? 13.533 10.617 -10.267 1.00 94.56 167 LEU A CA 1
ATOM 1316 C C . LEU A 1 167 ? 13.110 9.736 -9.086 1.00 94.56 167 LEU A C 1
ATOM 1318 O O . LEU A 1 167 ? 11.979 9.827 -8.621 1.00 94.56 167 LEU A O 1
ATOM 1322 N N . PRO A 1 168 ? 13.987 8.909 -8.509 1.00 95.25 168 PRO A N 1
ATOM 1323 C CA . PRO A 1 168 ? 13.700 8.306 -7.215 1.00 95.25 168 PRO A CA 1
ATOM 1324 C C . PRO A 1 168 ? 13.703 9.367 -6.110 1.00 95.25 168 PRO A C 1
ATOM 1326 O O . PRO A 1 168 ? 14.702 10.068 -5.931 1.00 95.25 168 PRO A O 1
ATOM 1329 N N . LEU A 1 169 ? 12.632 9.456 -5.315 1.00 95.81 169 LEU A N 1
ATOM 1330 C CA . LEU A 1 169 ? 12.575 10.403 -4.190 1.00 95.81 169 LEU A CA 1
ATOM 1331 C C . LEU A 1 169 ? 13.681 10.127 -3.157 1.00 95.81 169 LEU A C 1
ATOM 1333 O O . LEU A 1 169 ? 14.231 11.042 -2.553 1.00 95.81 169 LEU A O 1
ATOM 1337 N N . CYS A 1 170 ? 14.059 8.860 -2.996 1.00 87.12 170 CYS A N 1
ATOM 1338 C CA . CYS A 1 170 ? 15.122 8.428 -2.094 1.00 87.12 170 CYS A CA 1
ATOM 1339 C C . CYS A 1 170 ? 16.548 8.743 -2.589 1.00 87.12 170 CYS A C 1
ATOM 1341 O O . CYS A 1 170 ? 17.517 8.403 -1.909 1.00 87.12 170 CYS A O 1
ATOM 1343 N N . GLY A 1 171 ? 16.706 9.362 -3.766 1.00 84.38 171 GLY A N 1
ATOM 1344 C CA . GLY A 1 171 ? 18.012 9.602 -4.379 1.00 84.38 171 GLY A CA 1
ATOM 1345 C C . GLY A 1 171 ? 18.797 8.302 -4.571 1.00 84.38 171 GLY A C 1
ATOM 1346 O O . GLY A 1 171 ? 18.269 7.320 -5.087 1.00 84.38 171 GLY A O 1
ATOM 1347 N N . ASP A 1 172 ? 20.052 8.284 -4.114 1.00 79.06 172 ASP A N 1
ATOM 1348 C CA . ASP A 1 172 ? 20.928 7.105 -4.191 1.00 79.06 172 ASP A CA 1
ATOM 1349 C C . ASP A 1 172 ? 20.620 6.036 -3.122 1.00 79.06 172 ASP A C 1
ATOM 1351 O O . ASP A 1 172 ? 21.228 4.960 -3.118 1.00 79.06 172 ASP A O 1
ATOM 1355 N N . ALA A 1 173 ? 19.711 6.308 -2.177 1.00 78.69 173 ALA A N 1
ATOM 1356 C CA . ALA A 1 173 ? 19.346 5.327 -1.166 1.00 78.69 173 ALA A CA 1
ATOM 1357 C C . ALA A 1 173 ? 18.536 4.184 -1.798 1.00 78.69 173 ALA A C 1
ATOM 1359 O O . ALA A 1 173 ? 17.552 4.396 -2.502 1.00 78.69 173 ALA A O 1
ATOM 1360 N N . CYS A 1 174 ? 18.928 2.942 -1.511 1.00 76.06 174 CYS A N 1
ATOM 1361 C CA . CYS A 1 174 ? 18.240 1.760 -2.026 1.00 76.06 174 CYS A CA 1
ATOM 1362 C C . CYS A 1 174 ? 16.963 1.497 -1.215 1.00 76.06 174 CYS A C 1
ATOM 1364 O O . CYS A 1 174 ? 17.040 0.929 -0.120 1.00 76.06 174 CYS A O 1
ATOM 1366 N N . MET A 1 175 ? 15.810 1.938 -1.727 1.00 84.81 175 MET A N 1
ATOM 1367 C CA . MET A 1 175 ? 14.475 1.610 -1.206 1.00 84.81 175 MET A CA 1
ATOM 1368 C C . MET A 1 175 ? 13.897 0.412 -1.972 1.00 84.81 175 MET A C 1
ATOM 1370 O O . MET A 1 175 ? 12.945 0.550 -2.740 1.00 84.81 175 MET A O 1
ATOM 1374 N N . ASP A 1 176 ? 14.522 -0.758 -1.815 1.00 88.88 176 ASP A N 1
ATOM 1375 C CA . ASP A 1 176 ? 14.107 -1.996 -2.474 1.00 88.88 176 ASP A CA 1
ATOM 1376 C C . ASP A 1 176 ? 13.312 -2.924 -1.551 1.00 88.88 176 ASP A C 1
ATOM 1378 O O . ASP A 1 176 ? 13.533 -3.009 -0.339 1.00 88.88 176 ASP A O 1
ATOM 1382 N N . CYS A 1 177 ? 12.374 -3.665 -2.141 1.00 90.31 177 CYS A N 1
ATOM 1383 C CA . CYS A 1 177 ? 11.668 -4.715 -1.419 1.00 90.31 177 CYS A CA 1
ATOM 1384 C C . CYS A 1 177 ? 12.440 -6.037 -1.522 1.00 90.31 177 CYS A C 1
ATOM 1386 O O . CYS A 1 177 ? 12.341 -6.760 -2.516 1.00 90.31 177 CYS A O 1
ATOM 1388 N N . ASN A 1 178 ? 13.165 -6.396 -0.455 1.00 87.31 178 ASN A N 1
ATOM 1389 C CA . ASN A 1 178 ? 13.953 -7.635 -0.383 1.00 87.31 178 ASN 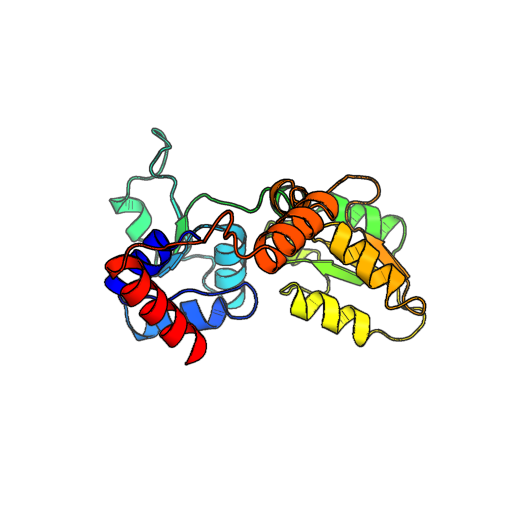A CA 1
ATOM 1390 C C . ASN A 1 178 ? 13.166 -8.895 -0.774 1.00 87.31 178 ASN A C 1
ATOM 1392 O O . ASN A 1 178 ? 13.737 -9.802 -1.372 1.00 87.31 178 ASN A O 1
ATOM 1396 N N . ALA A 1 179 ? 11.874 -8.968 -0.440 1.00 87.56 179 ALA A N 1
ATOM 1397 C CA . ALA A 1 179 ? 11.025 -10.102 -0.797 1.00 87.56 179 ALA A CA 1
ATOM 1398 C C . ALA A 1 179 ? 10.742 -10.155 -2.308 1.00 87.56 179 ALA A C 1
ATOM 1400 O O . ALA A 1 179 ? 10.880 -11.215 -2.914 1.00 87.56 179 ALA A O 1
ATOM 1401 N N . MET A 1 180 ? 10.425 -9.014 -2.933 1.00 86.81 180 MET A N 1
ATOM 1402 C CA . MET A 1 180 ? 10.206 -8.930 -4.385 1.00 86.81 180 MET A CA 1
ATOM 1403 C C . MET A 1 180 ? 11.475 -9.282 -5.165 1.00 86.81 180 MET A C 1
ATOM 1405 O O . MET A 1 180 ? 11.416 -9.974 -6.180 1.00 86.81 180 MET A O 1
ATOM 1409 N N . ARG A 1 181 ? 12.644 -8.887 -4.647 1.00 84.56 181 ARG A N 1
ATOM 1410 C CA . ARG A 1 181 ? 13.952 -9.174 -5.249 1.00 84.56 181 ARG A CA 1
ATOM 1411 C C . ARG A 1 181 ? 14.320 -10.665 -5.273 1.00 84.56 181 ARG A C 1
ATOM 1413 O O . ARG A 1 181 ? 15.247 -11.049 -5.979 1.00 84.56 181 ARG A O 1
ATOM 1420 N N . GLN A 1 182 ? 13.611 -11.520 -4.533 1.00 88.56 182 GLN A N 1
ATOM 1421 C CA . GLN A 1 182 ? 13.840 -12.971 -4.576 1.00 88.56 182 GLN A CA 1
ATOM 1422 C C . GLN A 1 182 ? 13.347 -13.614 -5.880 1.00 88.56 182 GLN A C 1
ATOM 1424 O O . GLN A 1 182 ? 13.714 -14.753 -6.175 1.00 88.56 182 GLN A O 1
ATOM 1429 N N . ILE A 1 183 ? 12.537 -12.902 -6.672 1.00 89.75 183 ILE A N 1
ATOM 1430 C CA . ILE A 1 183 ? 12.104 -13.366 -7.988 1.00 89.75 183 ILE A CA 1
ATOM 1431 C C . ILE A 1 183 ? 13.251 -13.178 -8.984 1.00 89.75 183 ILE A C 1
ATOM 1433 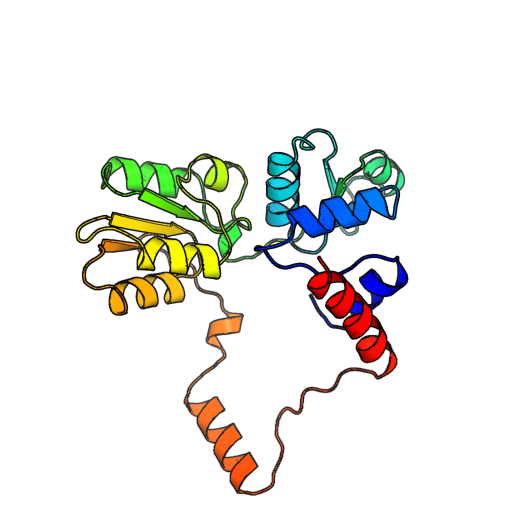O O . ILE A 1 183 ? 13.538 -12.072 -9.436 1.00 89.75 183 ILE A O 1
ATOM 1437 N N . ASP A 1 184 ? 13.903 -14.286 -9.327 1.00 91.62 184 ASP A N 1
ATOM 1438 C CA . ASP A 1 184 ? 15.069 -14.314 -10.210 1.00 91.62 184 ASP A CA 1
ATOM 1439 C C . ASP A 1 184 ? 14.752 -15.047 -11.531 1.00 91.62 184 ASP A C 1
ATOM 1441 O O . ASP A 1 184 ? 14.091 -16.096 -11.512 1.00 91.62 184 ASP A O 1
ATOM 1445 N N . PRO A 1 185 ? 15.247 -14.559 -12.687 1.00 94.62 185 PRO A N 1
ATOM 1446 C CA . PRO A 1 185 ? 15.036 -15.209 -13.980 1.00 94.62 185 PRO A CA 1
ATOM 1447 C C . PRO A 1 185 ? 15.489 -16.675 -14.044 1.00 94.62 185 PRO A C 1
ATOM 1449 O O . PRO A 1 185 ? 14.879 -17.464 -14.768 1.00 94.62 185 PRO A O 1
ATOM 1452 N N . ASN A 1 186 ? 16.522 -17.074 -13.294 1.00 95.81 186 ASN A N 1
ATOM 1453 C CA . ASN A 1 186 ? 16.980 -18.463 -13.258 1.00 95.81 186 ASN A CA 1
ATOM 1454 C C . ASN A 1 186 ? 15.967 -19.358 -12.538 1.00 95.81 186 ASN A C 1
ATOM 1456 O O . ASN A 1 186 ? 15.670 -20.448 -13.023 1.00 95.81 186 ASN A O 1
ATOM 1460 N N . TYR A 1 187 ? 15.394 -18.895 -11.421 1.00 93.94 187 TYR A N 1
ATOM 1461 C CA . TYR A 1 187 ? 14.340 -19.639 -10.727 1.00 93.94 187 TYR A CA 1
ATOM 1462 C C . TYR A 1 187 ? 13.064 -19.717 -11.564 1.00 93.94 187 TYR A C 1
ATOM 1464 O O . TYR A 1 187 ? 12.459 -20.784 -11.635 1.00 93.94 187 TYR A O 1
ATOM 1472 N N . LEU A 1 188 ? 12.691 -18.633 -12.255 1.00 94.94 188 LEU A N 1
ATOM 1473 C CA . LEU A 1 188 ? 11.566 -18.654 -13.191 1.00 94.94 188 LEU A CA 1
ATOM 1474 C C . LEU A 1 188 ? 11.798 -19.671 -14.316 1.00 94.94 188 LEU A C 1
ATOM 1476 O O . LEU A 1 188 ? 10.929 -20.495 -14.587 1.00 94.94 188 LEU A O 1
ATOM 1480 N N . THR A 1 189 ? 12.980 -19.650 -14.935 1.00 96.56 189 THR A N 1
ATOM 1481 C CA . THR A 1 189 ? 13.347 -20.600 -15.997 1.00 96.56 189 THR A CA 1
ATOM 1482 C C . THR A 1 189 ? 13.269 -22.036 -15.491 1.00 96.56 189 THR A C 1
ATOM 1484 O O . THR A 1 189 ? 12.632 -22.873 -16.123 1.00 96.56 189 THR A O 1
ATOM 1487 N N . TRP A 1 190 ? 13.832 -22.307 -14.313 1.00 96.00 190 TRP A N 1
ATOM 1488 C CA . TRP A 1 190 ? 13.780 -23.625 -13.690 1.00 96.00 190 TRP A CA 1
ATOM 1489 C C . TRP A 1 190 ? 12.342 -24.108 -13.449 1.00 96.00 190 TRP A C 1
ATOM 1491 O O . TRP A 1 190 ? 12.012 -25.242 -13.792 1.00 96.00 190 TRP A O 1
ATOM 1501 N N . VAL A 1 191 ? 11.461 -23.251 -12.917 1.00 96.06 191 VAL A N 1
ATOM 1502 C CA . VAL A 1 191 ? 10.041 -23.593 -12.724 1.00 96.06 191 VAL A CA 1
ATOM 1503 C C . VAL A 1 191 ? 9.368 -23.911 -14.064 1.00 96.06 191 VAL A C 1
ATOM 1505 O O . VAL A 1 191 ? 8.651 -24.906 -14.163 1.00 96.06 191 VAL A O 1
ATOM 1508 N N . LEU A 1 192 ? 9.626 -23.122 -15.112 1.00 96.62 192 LEU A N 1
ATOM 1509 C CA . LEU A 1 192 ? 9.064 -23.357 -16.448 1.00 96.62 192 LEU A CA 1
ATOM 1510 C C . LEU A 1 192 ? 9.556 -24.677 -17.068 1.00 96.62 192 LEU A C 1
ATOM 1512 O O . LEU A 1 192 ? 8.762 -25.410 -17.658 1.00 96.62 192 LEU A O 1
ATOM 1516 N N . GLU A 1 193 ? 10.837 -25.012 -16.915 1.00 97.69 193 GLU A N 1
ATOM 1517 C CA . GLU A 1 193 ? 11.407 -26.278 -17.393 1.00 97.69 193 GLU A CA 1
ATOM 1518 C C . GLU A 1 193 ? 10.815 -27.495 -16.669 1.00 97.69 193 GLU A C 1
ATOM 1520 O O . GLU A 1 193 ? 10.504 -28.507 -17.305 1.00 97.69 193 GLU A O 1
ATOM 1525 N N . GLU A 1 194 ? 10.612 -27.404 -15.351 1.00 97.94 194 GLU A N 1
ATOM 1526 C CA . GLU A 1 194 ? 9.964 -28.462 -14.571 1.00 97.94 194 GLU A CA 1
ATOM 1527 C C . GLU A 1 194 ? 8.517 -28.685 -15.038 1.00 97.94 194 GLU A C 1
ATOM 1529 O O . GLU A 1 194 ? 8.129 -29.836 -15.259 1.00 97.94 194 GLU A O 1
ATOM 1534 N N . LEU A 1 195 ? 7.761 -27.607 -15.294 1.00 97.19 195 LEU A N 1
ATOM 1535 C CA . LEU A 1 195 ? 6.392 -27.685 -15.819 1.00 97.19 195 LEU A CA 1
ATOM 1536 C C . LEU A 1 195 ? 6.338 -28.363 -17.195 1.00 97.19 195 LEU A C 1
ATOM 1538 O O . LEU A 1 195 ? 5.509 -29.248 -17.411 1.00 97.19 195 LEU A O 1
ATOM 1542 N N . VAL A 1 196 ? 7.250 -28.019 -18.114 1.00 97.94 196 VAL A N 1
ATOM 1543 C CA . VAL A 1 196 ? 7.362 -28.684 -19.430 1.00 97.94 196 VAL A CA 1
ATOM 1544 C C . VAL A 1 196 ? 7.674 -30.174 -19.276 1.00 97.94 196 VAL A C 1
ATOM 1546 O O . VAL A 1 196 ? 7.180 -31.003 -20.041 1.00 97.94 196 VAL A O 1
ATOM 1549 N N . ALA A 1 197 ? 8.464 -30.534 -18.267 1.00 97.94 197 ALA A N 1
ATOM 1550 C CA . ALA A 1 197 ? 8.798 -31.916 -17.955 1.00 97.94 197 ALA A CA 1
ATOM 1551 C C . ALA A 1 197 ? 7.714 -32.654 -17.136 1.00 97.94 197 ALA A C 1
ATOM 1553 O O . ALA A 1 197 ? 7.950 -33.790 -16.714 1.00 97.94 197 ALA A O 1
ATOM 1554 N N . GLY A 1 198 ? 6.551 -32.031 -16.907 1.00 97.69 198 GLY A N 1
ATOM 1555 C CA . GLY A 1 198 ? 5.421 -32.609 -16.178 1.00 97.69 198 GLY A CA 1
ATOM 1556 C C . GLY A 1 198 ? 5.633 -32.718 -14.665 1.00 97.69 198 GLY A C 1
ATOM 1557 O O . GLY A 1 198 ? 5.015 -33.571 -14.030 1.00 97.69 198 GLY A O 1
ATOM 1558 N N . ARG A 1 199 ? 6.532 -31.913 -14.087 1.00 97.50 199 ARG A N 1
ATOM 1559 C CA . ARG A 1 199 ? 6.784 -31.841 -12.641 1.00 97.50 199 ARG A CA 1
ATOM 1560 C C . ARG A 1 199 ? 6.331 -30.494 -12.101 1.00 97.50 199 ARG A C 1
ATOM 1562 O O . ARG A 1 199 ? 6.766 -29.450 -12.570 1.00 97.50 199 ARG A O 1
ATOM 1569 N N . GLU A 1 200 ? 5.513 -30.524 -11.064 1.00 95.88 200 GLU A N 1
ATOM 1570 C CA . GLU A 1 200 ? 5.095 -29.316 -10.360 1.00 95.88 200 GLU A CA 1
ATOM 1571 C C . GLU A 1 200 ? 6.085 -28.998 -9.228 1.00 95.88 200 GLU A C 1
ATOM 1573 O O . GLU A 1 200 ? 6.596 -29.894 -8.549 1.00 95.88 200 GLU A O 1
ATOM 1578 N N . ARG A 1 201 ? 6.387 -27.711 -9.029 1.00 92.25 201 ARG A N 1
ATOM 1579 C CA . ARG A 1 201 ? 7.269 -27.207 -7.966 1.00 92.25 201 ARG A CA 1
ATOM 1580 C C . ARG A 1 201 ? 6.599 -26.036 -7.277 1.00 92.25 201 ARG A C 1
ATOM 1582 O O . ARG A 1 201 ? 6.031 -25.189 -7.956 1.00 92.25 201 ARG A O 1
ATOM 1589 N N . ASN A 1 202 ? 6.730 -25.971 -5.951 1.00 91.56 202 ASN A N 1
ATOM 1590 C CA . ASN A 1 202 ? 6.229 -24.859 -5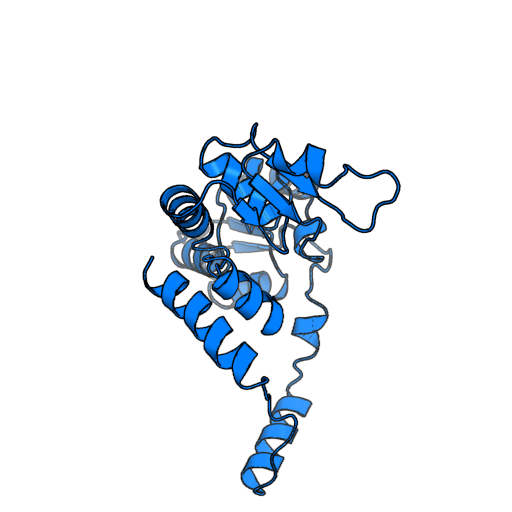.139 1.00 91.56 202 ASN A CA 1
ATOM 1591 C C . ASN A 1 202 ? 4.747 -24.548 -5.413 1.00 91.56 202 ASN A C 1
ATOM 1593 O O . ASN A 1 202 ? 4.368 -23.386 -5.542 1.00 91.56 202 ASN A O 1
ATOM 1597 N N . VAL A 1 203 ? 3.924 -25.595 -5.551 1.00 94.44 203 VAL A N 1
ATOM 1598 C CA . VAL A 1 203 ? 2.476 -25.442 -5.724 1.00 94.44 203 VAL A CA 1
ATOM 1599 C C . VAL A 1 203 ? 1.935 -24.704 -4.508 1.00 94.44 203 VAL A C 1
ATOM 1601 O O . VAL A 1 203 ? 2.142 -25.131 -3.373 1.00 94.44 203 VAL A O 1
ATOM 1604 N N . ILE A 1 204 ? 1.289 -23.568 -4.756 1.00 95.12 204 ILE A N 1
ATOM 1605 C CA . ILE A 1 204 ? 0.674 -22.774 -3.701 1.00 95.12 204 ILE A CA 1
ATOM 1606 C C . ILE A 1 204 ? -0.659 -23.423 -3.348 1.00 95.12 204 ILE A C 1
ATOM 1608 O O . ILE A 1 204 ? -1.577 -23.468 -4.167 1.00 95.12 204 ILE A O 1
ATOM 1612 N N . GLU A 1 205 ? -0.753 -23.910 -2.119 1.00 95.75 205 GLU A N 1
ATOM 1613 C CA . GLU A 1 205 ? -1.964 -24.494 -1.558 1.00 95.75 205 GLU A CA 1
ATOM 1614 C C . GLU A 1 205 ? -2.420 -23.664 -0.358 1.00 95.75 205 GLU A C 1
ATOM 1616 O O . GLU A 1 205 ? -1.606 -23.142 0.402 1.00 95.75 205 GLU A O 1
ATOM 1621 N N . VAL A 1 206 ? -3.736 -23.540 -0.204 1.00 97.25 206 VAL A N 1
ATOM 1622 C CA . VAL A 1 206 ? -4.385 -22.844 0.912 1.00 97.25 206 VAL A CA 1
ATOM 1623 C C . VAL A 1 206 ? -5.389 -23.819 1.528 1.00 97.25 206 VAL A C 1
ATOM 1625 O O . VAL A 1 206 ? -6.104 -24.481 0.762 1.00 97.25 206 VAL A O 1
ATOM 1628 N N . PRO A 1 207 ? -5.462 -23.938 2.867 1.00 97.81 207 PRO A N 1
ATOM 1629 C CA . PRO A 1 207 ? -6.472 -24.751 3.536 1.00 97.81 207 PRO A CA 1
ATOM 1630 C C . PRO A 1 207 ? -7.891 -24.449 3.017 1.00 97.81 207 PRO A C 1
ATOM 1632 O O . PRO A 1 207 ? -8.212 -23.281 2.794 1.00 97.81 207 PRO A O 1
ATOM 1635 N N . PRO A 1 208 ? -8.756 -25.464 2.806 1.00 97.62 208 PRO A N 1
ATOM 1636 C CA . PRO A 1 208 ? -10.062 -25.260 2.171 1.00 97.62 208 PRO A CA 1
ATOM 1637 C C . PRO A 1 208 ? -10.937 -24.198 2.846 1.00 97.62 208 PRO A C 1
ATOM 1639 O O . PRO A 1 208 ? -11.508 -23.359 2.158 1.00 97.62 208 PRO A O 1
ATOM 1642 N N . GLU A 1 209 ? -10.990 -24.200 4.178 1.00 96.44 209 GLU A N 1
ATOM 1643 C CA . GLU A 1 209 ? -11.774 -23.243 4.969 1.00 96.44 209 GLU A CA 1
ATOM 1644 C C . GLU A 1 209 ? -11.251 -21.807 4.817 1.00 96.44 209 GLU A C 1
ATOM 1646 O O . GLU A 1 209 ? -12.011 -20.901 4.478 1.00 96.44 209 GLU A O 1
ATOM 1651 N N . GLU A 1 210 ? -9.934 -21.609 4.952 1.00 97.88 210 GLU A N 1
ATOM 1652 C CA . GLU A 1 210 ? -9.300 -20.305 4.726 1.00 97.88 210 GLU A CA 1
ATOM 1653 C C . GLU A 1 210 ? -9.538 -19.806 3.300 1.00 97.88 210 GLU A C 1
ATOM 1655 O O . GLU A 1 210 ? -9.784 -18.623 3.093 1.00 97.88 210 GLU A O 1
ATOM 1660 N N . LYS A 1 211 ? -9.491 -20.701 2.306 1.00 97.75 211 LYS A N 1
ATOM 1661 C CA . LYS A 1 211 ? -9.732 -20.354 0.904 1.00 97.75 211 LYS A CA 1
ATOM 1662 C C . LYS A 1 211 ? -11.158 -19.851 0.682 1.00 97.75 211 LYS A C 1
ATOM 1664 O O . LYS A 1 211 ? -11.330 -18.839 0.007 1.00 97.75 211 LYS A O 1
ATOM 1669 N N . GLU A 1 212 ? -12.158 -20.548 1.220 1.00 98.06 212 GLU A N 1
ATOM 1670 C CA . GLU A 1 212 ? -13.569 -20.162 1.096 1.00 98.06 212 GLU A CA 1
ATOM 1671 C C . GLU A 1 212 ? -13.829 -18.801 1.753 1.00 98.06 212 GLU A C 1
ATOM 1673 O O . GLU A 1 212 ? -14.400 -17.908 1.128 1.00 98.06 212 GLU A O 1
ATOM 1678 N N . LEU A 1 213 ? -13.343 -18.598 2.978 1.00 98.25 213 LEU A N 1
ATOM 1679 C CA . LEU A 1 213 ? -13.531 -17.343 3.707 1.00 98.25 213 LEU A CA 1
ATOM 1680 C C . LEU A 1 213 ? -12.723 -16.185 3.104 1.00 98.25 213 LEU A C 1
ATOM 1682 O O . LEU A 1 213 ? -13.251 -15.088 2.928 1.00 98.25 213 LEU A O 1
ATOM 1686 N N . ALA A 1 214 ? -11.468 -16.415 2.711 1.00 97.81 214 ALA A N 1
ATOM 1687 C CA . ALA A 1 214 ? -10.663 -15.405 2.027 1.00 97.81 214 ALA A CA 1
ATOM 1688 C C . ALA A 1 214 ? -11.296 -14.977 0.696 1.00 97.81 214 ALA A C 1
ATOM 1690 O O . ALA A 1 214 ? -11.188 -13.808 0.321 1.00 97.81 214 ALA A O 1
ATOM 1691 N N . GLN A 1 215 ? -11.970 -15.900 -0.000 1.00 97.94 215 GLN A N 1
ATOM 1692 C CA . GLN A 1 215 ? -12.739 -15.579 -1.196 1.00 97.94 215 GLN A CA 1
ATOM 1693 C C . GLN A 1 215 ? -13.931 -14.673 -0.870 1.00 97.94 215 GLN A C 1
ATOM 1695 O O . GLN A 1 215 ? -14.115 -13.684 -1.565 1.00 97.94 215 GLN A O 1
ATOM 1700 N N . VAL A 1 216 ? -14.661 -14.909 0.225 1.00 98.19 216 VAL A N 1
ATOM 1701 C CA . VAL A 1 216 ? -15.742 -14.004 0.666 1.00 98.19 216 VAL A CA 1
ATOM 1702 C C . VAL A 1 216 ? -15.226 -12.587 0.942 1.00 98.19 216 VAL A C 1
ATOM 1704 O O . VAL A 1 216 ? -15.833 -11.618 0.490 1.00 98.19 216 VAL A O 1
ATOM 1707 N N . ALA A 1 217 ? -14.103 -12.438 1.654 1.00 97.62 217 ALA A N 1
ATOM 1708 C CA . ALA A 1 217 ? -13.513 -11.116 1.892 1.00 97.62 217 ALA A CA 1
ATOM 1709 C C . ALA A 1 217 ? -13.075 -10.426 0.589 1.00 97.62 217 ALA A C 1
ATOM 1711 O O . ALA A 1 217 ? -13.189 -9.204 0.476 1.00 97.62 217 ALA A O 1
ATOM 1712 N N . LEU A 1 218 ? -12.564 -11.196 -0.379 1.00 97.75 218 LEU A N 1
ATOM 1713 C CA . LEU A 1 218 ? -12.182 -10.688 -1.695 1.00 97.75 218 LEU A CA 1
ATOM 1714 C C . LEU A 1 218 ? -13.403 -10.267 -2.516 1.00 97.75 218 LEU A C 1
ATOM 1716 O O . LEU A 1 218 ? -13.386 -9.188 -3.096 1.00 97.75 218 LEU A O 1
ATOM 1720 N N . ASP A 1 219 ? -14.458 -11.076 -2.541 1.00 98.12 219 ASP A N 1
ATOM 1721 C CA . ASP A 1 219 ? -15.683 -10.775 -3.279 1.00 98.12 219 ASP A CA 1
ATOM 1722 C C . ASP A 1 219 ? -16.324 -9.480 -2.747 1.00 98.12 219 ASP A C 1
ATOM 1724 O O . ASP A 1 219 ? -16.626 -8.588 -3.535 1.00 98.12 219 ASP A O 1
ATOM 1728 N N . ARG A 1 220 ? -16.383 -9.295 -1.417 1.00 97.38 220 ARG A N 1
ATOM 1729 C CA . ARG A 1 220 ? -16.819 -8.030 -0.788 1.00 97.38 220 ARG A CA 1
ATOM 1730 C C . ARG A 1 220 ? -15.986 -6.825 -1.235 1.00 97.38 220 ARG A C 1
ATOM 1732 O O . ARG A 1 220 ? -16.542 -5.767 -1.495 1.00 97.38 220 ARG A O 1
ATOM 1739 N N . MET A 1 221 ? -14.661 -6.977 -1.345 1.00 97.50 221 MET A N 1
ATOM 1740 C CA . MET A 1 221 ? -13.780 -5.914 -1.854 1.00 97.50 221 MET A CA 1
ATOM 1741 C C . MET A 1 221 ? -14.093 -5.552 -3.309 1.00 97.50 221 MET A C 1
ATOM 1743 O O . MET A 1 221 ? -13.964 -4.394 -3.690 1.00 97.50 221 MET A O 1
ATOM 1747 N N . LEU A 1 222 ? -14.431 -6.541 -4.139 1.00 97.00 222 LEU A N 1
ATOM 1748 C CA . LEU A 1 222 ? -14.705 -6.340 -5.563 1.00 97.00 222 LEU A CA 1
ATOM 1749 C C . LEU A 1 222 ? -16.097 -5.748 -5.824 1.00 97.00 222 LEU A C 1
ATOM 1751 O O . LEU A 1 222 ? -16.325 -5.196 -6.900 1.00 97.00 222 LEU A O 1
ATOM 1755 N N . GLU A 1 223 ? -17.017 -5.868 -4.868 1.00 96.00 223 GLU A N 1
ATOM 1756 C CA . GLU A 1 223 ? -18.361 -5.285 -4.932 1.00 96.00 223 GLU A CA 1
ATOM 1757 C C . GLU A 1 223 ? -18.384 -3.768 -4.653 1.00 96.00 223 GLU A C 1
ATOM 1759 O O . GLU A 1 223 ? -19.358 -3.114 -5.035 1.00 96.00 223 GLU A O 1
ATOM 1764 N N . ILE A 1 224 ? -17.326 -3.208 -4.041 1.00 93.38 224 ILE A N 1
ATOM 1765 C CA . ILE A 1 224 ? -17.212 -1.786 -3.645 1.00 93.38 224 ILE A CA 1
ATOM 1766 C C . ILE A 1 224 ? -16.282 -0.962 -4.551 1.00 93.38 224 ILE A C 1
ATOM 1768 O O . ILE A 1 224 ? -16.675 0.162 -4.951 1.00 93.38 224 ILE A O 1
#

Foldseek 3Di:
DDLLVLLVCLVVVAFDADQACVLVSLVSCVVPHQAAEDDDQQLSQCLSCVVVVNNVLEDEDDPPDPPDDDPVVRVVGRYYYYPDADPLQQPDDLVLLVVCCVVCVQAAEEAESSHHPSNVVSHPYYTDLVVVLVCLVPDDFPHHYEYHGQPVSQVVSCVVRVRYHGHHSCHPDHSHDPVVVVDDPVVVVVQVVCVVVVHHDPDDDDPPSSVVSSVSSHVVNVVD

Sequence (224 aa):
SYADLKAFCAEQGGLVCTSSNAHKAFEYAFETGDKVLFLPDKHLGENTAYRLGMEDEIAEWDPWDPEGKEAAEVVENDIVLWDGYCQVHERFSESHVEDLRERRPDANVVVHPECRREVVEAADVVGSTATICETVENADPGEAWAIGTEIHLANHLDRWHPEVEVLPLCGDACMDCNAMRQIDPNYLTWVLEELVAGRERNVIEVPPEEKELAQVALDRMLEI

pLDDT: mean 95.54, std 3.47, range [76.06, 98.5]

Secondary structure (DSSP, 8-state):
--HHHHHHHHHTT-----TTTHHHHHHHHHHHSS-EEE-S-HHHHHHHHHHHT-GGGEEEE-TT-TTS--HHHHTTSSEEEES---TTGGG--HHHHHHHHHH-TT-EEEE-TTS-HHHHHH-SEE--HHHHHHHHHTSPTT-EEEEES-HHHHHHHHHH-TTSEEEETTTTS----TTGGG--HHHHHHHHHHHHTT---S-----HHHHHHHHHHHHHHHH-

Radius of gyration: 20.0 Å; chains: 1; bounding box: 43×56×50 Å